Protein AF-A0AAV1LGV1-F1 (afdb_monomer)

Foldseek 3Di:
DLPDDDDDDDDLCCLVVAPVSDDDWDDDPPDIFHDLVRVQVVCVVVVGFPCPPPDPVRVVVLVVLVVLCCLQLVLLCLCQCQVVPQQVVPPNLCVQLVSDDPPVSVVVSVVVSVVSCVVCVVSVNNPDDNVRSLVSLLVSLVVVLVQCPPALDSVNDDHSSLVSLLVRLVCLCPDDGPPCSNNVSSVVSVSSVSSNVVCCVPPPDDD

Sequence (207 aa):
MCNLPFEVEMRWNAEFMSPSGRVPFIKCGAFVVSELEPIVQFAANKGVTLCGRLSTEEKAEMRAYMSLITNVLVNAELYISWVDTDTFNAVTRVRNASVYPWPLGWIQTRSKRNNVIKRLKALHWYDKTLDQVLADVEQCCNSLSQRLGDRDYFFGTPTELDALVFGHVFTIITTRLPCRKLADIVRRHETLVALAKRIDEQYFKRP

Nearest PDB structures (foldseek):
  6wuj-assembly1_C  TM=7.293E-01  e=4.725E-04  Thermothelomyces thermophilus
  7e4i-assembly1_C  TM=6.725E-01  e=4.082E-04  Saccharomyces cerevisiae S288C
  7vku-assembly1_C  TM=6.549E-01  e=5.210E-04  Saccharomyces cerevisiae S288C
  4f0b-assembly1_B  TM=7.053E-01  e=6.271E-03  Phanerodontia chrysosporium
  3w0i-assembly1_A  TM=2.030E-01  e=7.050E+00  Rattus norvegicus

Solvent-accessible surface area (backbone atoms only — not comparable to full-atom values): 11946 Å² total; per-residue (Å²): 132,88,78,70,93,80,84,89,79,90,55,89,58,47,39,79,72,20,91,76,56,39,76,60,59,51,75,60,89,93,45,75,40,39,39,69,67,54,42,51,49,56,38,40,78,72,76,45,66,65,60,76,88,53,54,74,65,54,51,53,52,47,52,52,52,48,48,48,44,57,68,36,52,54,48,42,52,48,39,47,41,64,62,38,65,65,26,18,67,74,44,40,53,51,62,65,18,68,74,42,62,89,68,53,16,61,54,52,43,52,52,51,43,52,53,52,51,53,52,30,50,77,68,64,52,60,83,49,52,71,68,57,46,48,49,51,44,48,53,51,50,50,55,51,40,65,62,30,51,95,48,85,24,71,77,75,50,72,38,72,54,52,54,51,51,28,57,52,53,48,48,46,65,68,55,90,55,78,69,48,67,62,30,54,57,55,61,71,39,54,59,54,48,50,41,28,49,53,50,41,62,74,74,63,58,73,132

Radius of gyration: 17.88 Å; Cα contacts (8 Å, |Δi|>4): 192; chains: 1; bounding box: 44×36×52 Å

pLDDT: mean 93.91, std 5.64, range [42.56, 98.44]

Organism: NCBI:txid213953

InterPro domains:
  IPR019564 Mitochondrial outer membrane transport complex Sam37/metaxin, N-terminal domain [PF10568] (2-113)
  IPR033468 Metaxin, glutathione S-transferase domain [PF17171] (138-199)
  IPR036282 Glutathione S-transferase, C-terminal domain superfamily [SSF47616] (53-199)
  IPR050931 Mitochondrial Protein Transport Metaxin [PTHR12289] (1-205)

Secondary structure (DSSP, 8-state):
-----------TTHHHHSTTS-S-EEEETTEEEESHHHHHHHHHTTT--S-TTS-HHHHHHHHHHHHHHHHHHHHHHHHHHHTSHHHIIIIIHHHHHTTS-TTHHHHHHHHHHHHHHHHHHHTT-TT--HHHHHHHHHHHHHHHHHHHTT-SSTTSS--HHHHHHHHHHHHHHHS--S--HHHHHHHH-HHHHHHHHHHHHHHT---

Mean predicted aligned error: 3.69 Å

Structure (mmCIF, N/CA/C/O backbone):
data_AF-A0AAV1LGV1-F1
#
_entry.id   AF-A0AAV1LGV1-F1
#
loop_
_atom_site.group_PDB
_atom_site.id
_atom_site.type_symbol
_atom_site.label_atom_id
_atom_site.label_alt_id
_atom_site.label_comp_id
_atom_site.label_asym_id
_atom_site.label_entity_id
_atom_site.label_seq_id
_atom_site.pdbx_PDB_ins_code
_atom_site.Cartn_x
_atom_site.Cartn_y
_atom_site.Cartn_z
_atom_site.occupancy
_atom_site.B_iso_or_equiv
_atom_site.auth_seq_id
_atom_site.auth_comp_id
_atom_site.auth_asym_id
_atom_site.auth_atom_id
_atom_site.pdbx_PDB_model_num
ATOM 1 N N . MET A 1 1 ? -14.735 -1.550 5.672 1.00 89.31 1 MET A N 1
ATOM 2 C CA . MET A 1 1 ? -14.753 -1.640 7.151 1.00 89.31 1 MET A CA 1
ATOM 3 C C . MET A 1 1 ? -15.792 -0.722 7.792 1.00 89.31 1 MET A C 1
ATOM 5 O O . MET A 1 1 ? -16.658 -1.250 8.466 1.00 89.31 1 MET A O 1
ATOM 9 N N . CYS A 1 2 ? -15.812 0.594 7.537 1.00 89.00 2 CYS A N 1
ATOM 10 C CA . CYS A 1 2 ? -16.838 1.507 8.095 1.00 89.00 2 CYS A CA 1
ATOM 11 C C . CYS A 1 2 ? -18.256 1.380 7.493 1.00 89.00 2 CYS A C 1
ATOM 13 O O . CYS A 1 2 ? -19.111 2.202 7.797 1.00 89.00 2 CYS A O 1
ATOM 15 N N . ASN A 1 3 ? -18.482 0.425 6.583 1.00 88.25 3 ASN A N 1
ATOM 16 C CA . ASN A 1 3 ? -19.722 0.261 5.811 1.00 88.25 3 ASN A CA 1
ATOM 17 C C . ASN A 1 3 ? -20.255 1.555 5.154 1.00 88.25 3 ASN A C 1
ATOM 19 O O . ASN A 1 3 ? -21.460 1.778 5.065 1.00 88.25 3 ASN A O 1
ATOM 23 N N . LEU A 1 4 ? -19.346 2.434 4.721 1.00 90.38 4 LEU A N 1
ATOM 24 C CA . LEU A 1 4 ? -19.717 3.634 3.977 1.00 90.38 4 LEU A CA 1
ATOM 25 C C . LEU A 1 4 ? -20.192 3.246 2.571 1.00 90.38 4 LEU A C 1
ATOM 27 O O . LEU A 1 4 ? -19.596 2.346 1.979 1.00 90.38 4 LEU A O 1
ATOM 31 N N . PRO A 1 5 ? -21.200 3.927 2.003 1.00 90.50 5 PRO A N 1
ATOM 32 C CA . PRO A 1 5 ? -21.541 3.757 0.599 1.00 90.50 5 PRO A CA 1
ATOM 33 C C . PRO A 1 5 ? -20.430 4.360 -0.268 1.00 90.50 5 PRO A C 1
ATOM 35 O O . PRO A 1 5 ? -20.061 5.525 -0.104 1.00 90.50 5 PRO A O 1
ATOM 38 N N . PHE A 1 6 ? -19.887 3.569 -1.189 1.00 91.69 6 PHE A N 1
ATOM 39 C CA . PHE A 1 6 ? -18.896 4.025 -2.160 1.00 91.69 6 PHE A CA 1
ATOM 40 C C . PHE A 1 6 ? -19.066 3.297 -3.490 1.00 91.69 6 PHE A C 1
ATOM 42 O O . PHE A 1 6 ? -19.612 2.197 -3.552 1.00 91.69 6 PHE A O 1
ATOM 49 N N . GLU A 1 7 ? -18.543 3.913 -4.543 1.00 93.38 7 GLU A N 1
ATOM 50 C CA . GLU A 1 7 ? -18.406 3.316 -5.864 1.00 93.38 7 GLU A CA 1
ATOM 51 C C . GLU A 1 7 ? -16.923 3.284 -6.240 1.00 93.38 7 GLU A C 1
ATOM 53 O O . GLU A 1 7 ? -16.169 4.208 -5.920 1.00 93.38 7 GLU A O 1
ATOM 58 N N . VAL A 1 8 ? -16.492 2.201 -6.891 1.00 91.94 8 VAL A N 1
ATOM 59 C CA . VAL A 1 8 ? -15.114 2.051 -7.370 1.00 91.94 8 VAL A CA 1
ATOM 60 C C . VAL A 1 8 ? -15.093 2.243 -8.874 1.00 91.94 8 VAL A C 1
ATOM 62 O O . VAL A 1 8 ? -15.506 1.364 -9.626 1.00 91.94 8 VAL A O 1
ATOM 65 N N . GLU A 1 9 ? -14.545 3.371 -9.311 1.00 91.75 9 GLU A N 1
ATOM 66 C CA . GLU A 1 9 ? -14.286 3.627 -10.722 1.00 91.75 9 GLU A CA 1
ATOM 67 C C . GLU A 1 9 ? -12.811 3.395 -11.056 1.00 91.75 9 GLU A C 1
ATOM 69 O O . GLU A 1 9 ? -11.923 4.115 -10.594 1.00 91.75 9 GLU A O 1
ATOM 74 N N . MET A 1 10 ? -12.541 2.420 -11.923 1.00 90.19 10 MET A N 1
ATOM 75 C CA . MET A 1 10 ? -11.195 2.196 -12.445 1.00 90.19 10 MET A CA 1
ATOM 76 C C . MET A 1 10 ? -10.911 3.176 -13.588 1.00 90.19 10 MET A C 1
ATOM 78 O O . MET A 1 10 ? -11.599 3.176 -14.609 1.00 90.19 10 MET A O 1
ATOM 82 N N . ARG A 1 11 ? -9.876 4.008 -13.435 1.00 89.88 11 ARG A N 1
ATOM 83 C CA . ARG A 1 11 ? -9.452 4.996 -14.440 1.00 89.88 11 ARG A CA 1
ATOM 84 C C . ARG A 1 11 ? -7.975 4.811 -14.769 1.00 89.88 11 ARG A C 1
ATOM 86 O O . ARG A 1 11 ? -7.135 4.778 -13.875 1.00 89.88 11 ARG A O 1
ATOM 93 N N . TRP A 1 12 ? -7.642 4.736 -16.057 1.00 85.88 12 TRP A N 1
ATOM 94 C CA . TRP A 1 12 ? -6.255 4.571 -16.513 1.00 85.88 12 TRP A CA 1
ATOM 95 C C . TRP A 1 12 ? -5.359 5.767 -16.147 1.00 85.88 12 TRP A C 1
ATOM 97 O O . TRP A 1 12 ? -4.161 5.602 -15.943 1.00 85.88 12 TRP A O 1
ATOM 107 N N . ASN A 1 13 ? -5.942 6.962 -16.016 1.00 88.25 13 ASN A N 1
ATOM 108 C CA . ASN A 1 13 ? -5.272 8.200 -15.619 1.00 88.25 13 ASN A CA 1
ATOM 109 C C . ASN A 1 13 ? -5.463 8.549 -14.131 1.00 88.25 13 ASN A C 1
ATOM 111 O O . ASN A 1 13 ? -5.255 9.703 -13.762 1.00 88.25 13 ASN A O 1
ATOM 115 N N . ALA A 1 14 ? -5.847 7.591 -13.276 1.00 90.44 14 ALA A N 1
ATOM 116 C CA . ALA A 1 14 ? -6.137 7.836 -11.859 1.00 90.44 14 ALA A CA 1
ATOM 117 C C . ALA A 1 14 ? -5.001 8.570 -11.120 1.00 90.44 14 ALA A C 1
ATOM 119 O O . ALA A 1 14 ? -5.262 9.463 -10.318 1.00 90.44 14 ALA A O 1
ATOM 120 N N . GLU A 1 15 ? -3.739 8.261 -11.428 1.00 88.62 15 GLU A N 1
ATOM 121 C CA . GLU A 1 15 ? -2.590 8.956 -10.830 1.00 88.62 15 GLU A CA 1
ATOM 122 C C . GLU A 1 15 ? -2.571 10.455 -11.167 1.00 88.62 15 GLU A C 1
ATOM 124 O O . GLU A 1 15 ? -2.260 11.256 -10.296 1.00 88.62 15 GLU A O 1
ATOM 129 N N . PHE A 1 16 ? -2.982 10.856 -12.376 1.00 89.81 16 PHE A N 1
ATOM 130 C CA . PHE A 1 16 ? -3.065 12.269 -12.782 1.00 89.81 16 PHE A CA 1
ATOM 131 C C . PHE A 1 16 ? -4.299 12.990 -12.238 1.00 89.81 16 PHE A C 1
ATOM 133 O O . PHE A 1 16 ? -4.320 14.216 -12.190 1.00 89.81 16 PHE A O 1
ATOM 140 N N . MET A 1 17 ? -5.335 12.243 -11.851 1.00 91.81 17 MET A N 1
ATOM 141 C CA . MET A 1 17 ? -6.520 12.799 -11.192 1.00 91.81 17 MET A CA 1
ATOM 142 C C . MET A 1 17 ? -6.270 13.078 -9.705 1.00 91.81 17 MET A C 1
ATOM 144 O O . MET A 1 17 ? -6.953 13.912 -9.113 1.00 91.81 17 MET A O 1
ATOM 148 N N . SER A 1 18 ? -5.314 12.371 -9.098 1.00 93.12 18 SER A N 1
ATOM 149 C CA . SER A 1 18 ? -4.969 12.539 -7.692 1.00 93.12 18 SER A CA 1
ATOM 150 C C . SER A 1 18 ? -4.220 13.857 -7.456 1.00 93.12 18 SER A C 1
ATOM 152 O O . SER A 1 18 ? -3.197 14.087 -8.106 1.00 93.12 18 SER A O 1
ATOM 154 N N . PRO A 1 19 ? -4.636 14.689 -6.480 1.00 90.38 19 PRO A N 1
ATOM 155 C CA . PRO A 1 19 ? -3.919 15.911 -6.114 1.00 90.38 19 PRO A CA 1
ATOM 156 C C . PRO A 1 19 ? -2.450 15.676 -5.742 1.00 90.38 19 PRO A C 1
ATOM 158 O O . PRO A 1 19 ? -1.607 16.534 -5.990 1.00 90.38 19 PRO A O 1
ATOM 161 N N . SER A 1 20 ? -2.128 14.512 -5.167 1.00 88.88 20 SER A N 1
ATOM 162 C CA . SER A 1 20 ? -0.758 14.148 -4.789 1.00 88.88 20 SER A CA 1
ATOM 163 C C . SER A 1 20 ? -0.005 13.350 -5.856 1.00 88.88 20 SER A C 1
ATOM 165 O O . SER A 1 20 ? 1.133 12.937 -5.626 1.00 88.88 20 SER A O 1
ATOM 167 N N . GLY A 1 21 ? -0.630 13.070 -7.003 1.00 87.81 21 GLY A N 1
ATOM 168 C CA . GLY A 1 21 ? -0.073 12.173 -8.016 1.00 87.81 21 GLY A CA 1
ATOM 169 C C . GLY A 1 21 ? -0.042 10.698 -7.591 1.00 87.81 21 GLY A C 1
ATOM 170 O O . GLY A 1 21 ? 0.575 9.876 -8.268 1.00 87.81 21 GLY A O 1
ATOM 171 N N . ARG A 1 22 ? -0.654 10.350 -6.448 1.00 86.62 22 ARG A N 1
ATOM 172 C CA . ARG A 1 22 ? -0.632 9.003 -5.859 1.00 86.62 22 ARG A CA 1
ATOM 173 C C . ARG A 1 22 ? -2.038 8.470 -5.627 1.00 86.62 22 ARG A C 1
ATOM 175 O O . ARG A 1 22 ? -2.929 9.196 -5.196 1.00 86.62 22 ARG A O 1
ATOM 182 N N . VAL A 1 23 ? -2.218 7.182 -5.883 1.00 89.38 23 VAL A N 1
ATOM 183 C CA . VAL A 1 23 ? -3.419 6.430 -5.501 1.00 89.38 23 VAL A CA 1
ATOM 184 C C . VAL A 1 23 ? -3.203 5.765 -4.130 1.00 89.38 23 VAL A C 1
ATOM 186 O O . VAL A 1 23 ? -2.055 5.476 -3.786 1.00 89.38 23 VAL A O 1
ATOM 189 N N . PRO A 1 24 ? -4.266 5.512 -3.343 1.00 90.69 24 PRO A N 1
ATOM 190 C CA . PRO A 1 24 ? -5.676 5.800 -3.623 1.00 90.69 24 PRO A CA 1
ATOM 191 C C . PRO A 1 24 ? -6.052 7.275 -3.405 1.00 90.69 24 PRO A C 1
ATOM 193 O O . PRO A 1 24 ? -5.421 7.988 -2.626 1.00 90.69 24 PRO A O 1
ATOM 196 N N . PHE A 1 25 ? -7.119 7.717 -4.070 1.00 94.19 25 PHE A N 1
ATOM 197 C CA . PHE A 1 25 ? -7.819 8.965 -3.768 1.00 94.19 25 PHE A CA 1
ATOM 198 C C . PHE A 1 25 ? -9.331 8.737 -3.831 1.00 94.19 25 PHE A C 1
ATOM 200 O O . PHE A 1 25 ? -9.794 7.808 -4.494 1.00 94.19 25 PHE A O 1
ATOM 207 N N . ILE A 1 26 ? -10.095 9.584 -3.149 1.00 94.94 26 ILE A N 1
ATOM 208 C CA . ILE A 1 26 ? -11.557 9.602 -3.201 1.00 94.94 26 ILE A CA 1
ATOM 209 C C . ILE A 1 26 ? -12.052 10.937 -3.743 1.00 94.94 26 ILE A C 1
ATOM 211 O O . ILE A 1 26 ? -11.417 11.979 -3.558 1.00 94.94 26 ILE A O 1
ATOM 215 N N . LYS A 1 27 ? -13.234 10.907 -4.354 1.00 94.31 27 LYS A N 1
ATOM 216 C CA . LYS A 1 27 ? -14.020 12.093 -4.683 1.00 94.31 27 LYS A CA 1
ATOM 217 C C . LYS A 1 27 ? -15.323 12.045 -3.892 1.00 94.31 27 LYS A C 1
ATOM 219 O O . LYS A 1 27 ? -16.083 11.092 -4.012 1.00 94.31 27 LYS A O 1
ATOM 224 N N . CYS A 1 28 ? -15.590 13.070 -3.092 1.00 92.62 28 CYS A N 1
ATOM 225 C CA . CYS A 1 28 ? -16.816 13.196 -2.308 1.00 92.62 28 CYS A CA 1
ATOM 226 C C . CYS A 1 28 ? -17.424 14.582 -2.547 1.00 92.62 28 CYS A C 1
ATOM 228 O O . CYS A 1 28 ? -16.994 15.575 -1.957 1.00 92.62 28 CYS A O 1
ATOM 230 N N . GLY A 1 29 ? -18.410 14.662 -3.446 1.00 90.31 29 GLY A N 1
ATOM 231 C CA . GLY A 1 29 ? -18.963 15.938 -3.904 1.00 90.31 29 GLY A CA 1
ATOM 232 C C . GLY A 1 29 ? -17.891 16.797 -4.581 1.00 90.31 29 GLY A C 1
ATOM 233 O O . GLY A 1 29 ? -17.280 16.370 -5.561 1.00 90.31 29 GLY A O 1
ATOM 234 N N . ALA A 1 30 ? -17.656 17.994 -4.037 1.00 91.44 30 ALA A N 1
ATOM 235 C CA . ALA A 1 30 ? -16.629 18.926 -4.509 1.00 91.44 30 ALA A CA 1
ATOM 236 C C . ALA A 1 30 ? -15.210 18.609 -3.996 1.00 91.44 30 ALA A C 1
ATOM 238 O O . ALA A 1 30 ? -14.246 19.214 -4.457 1.00 91.44 30 ALA A O 1
ATOM 239 N N . PHE A 1 31 ? -15.062 17.680 -3.047 1.00 93.38 31 PHE A N 1
ATOM 240 C CA . PHE A 1 31 ? -13.774 17.375 -2.427 1.00 93.38 31 PHE A CA 1
ATOM 241 C C . PHE A 1 31 ? -13.073 16.218 -3.136 1.00 93.38 31 PHE A C 1
ATOM 243 O O . PHE A 1 31 ? -13.684 15.177 -3.384 1.00 93.38 31 PHE A O 1
ATOM 250 N N . VAL A 1 32 ? -11.775 16.383 -3.394 1.00 94.50 32 VAL A N 1
ATOM 251 C CA . VAL A 1 32 ? -10.876 15.317 -3.851 1.00 94.50 32 VAL A CA 1
ATOM 252 C C . VAL A 1 32 ? -9.771 15.165 -2.814 1.00 94.50 32 VAL A C 1
ATOM 254 O O . VAL A 1 32 ? -9.040 16.117 -2.548 1.00 94.50 32 VAL A O 1
ATOM 257 N N . VAL A 1 33 ? -9.677 13.986 -2.202 1.00 94.75 33 VAL A N 1
ATOM 258 C CA . VAL A 1 33 ? -8.753 13.708 -1.092 1.00 94.75 33 VAL A CA 1
ATOM 259 C C . VAL A 1 33 ? -7.936 12.471 -1.432 1.00 94.75 33 VAL A C 1
ATOM 261 O O . VAL A 1 33 ? -8.499 11.422 -1.736 1.00 94.75 33 VAL A O 1
ATOM 264 N N . SER A 1 34 ? -6.614 12.592 -1.400 1.00 94.38 34 SER A N 1
ATOM 265 C CA . SER A 1 34 ? -5.670 11.523 -1.737 1.00 94.38 34 SER A CA 1
ATOM 266 C C . SER A 1 34 ? -4.912 11.027 -0.517 1.00 94.38 34 SER A C 1
ATOM 268 O O . SER A 1 34 ? -4.673 11.801 0.403 1.00 94.38 34 SER A O 1
ATOM 270 N N . GLU A 1 35 ? -4.434 9.783 -0.593 1.00 91.00 35 GLU A N 1
ATOM 271 C CA . GLU A 1 35 ? -3.656 9.085 0.439 1.00 91.00 35 GLU A CA 1
ATOM 272 C C . GLU A 1 35 ? -4.479 8.639 1.649 1.00 91.00 35 GLU A C 1
ATOM 274 O O . GLU A 1 35 ? -5.510 9.216 1.987 1.00 91.00 35 GLU A O 1
ATOM 279 N N . LEU A 1 36 ? -4.018 7.573 2.307 1.00 91.00 36 LEU A N 1
ATOM 280 C CA . LEU A 1 36 ? -4.778 6.911 3.364 1.00 91.00 36 LEU A CA 1
ATOM 281 C C . LEU A 1 36 ? -5.082 7.844 4.543 1.00 91.00 36 LEU A C 1
ATOM 283 O O . LEU A 1 36 ? -6.239 7.973 4.926 1.00 91.00 36 LEU A O 1
ATOM 287 N N . GLU A 1 37 ? -4.070 8.512 5.100 1.00 90.56 37 GLU A N 1
ATOM 288 C CA . GLU A 1 37 ? -4.244 9.378 6.275 1.00 90.56 37 GLU A CA 1
ATOM 289 C C . GLU A 1 37 ? -5.224 10.540 6.022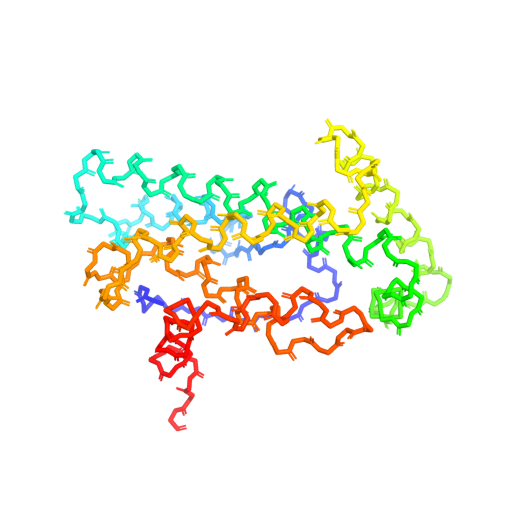 1.00 90.56 37 GLU A C 1
ATOM 291 O O . GLU A 1 37 ? -6.173 10.682 6.799 1.00 90.56 37 GLU A O 1
ATOM 296 N N . PRO A 1 38 ? -5.099 11.331 4.934 1.00 93.69 38 PRO A N 1
ATOM 297 C CA . PRO A 1 38 ? -6.089 12.357 4.618 1.00 93.69 38 PRO A CA 1
ATOM 298 C C . PRO A 1 38 ? -7.496 11.801 4.383 1.00 93.69 38 PRO A C 1
ATOM 300 O O . PRO A 1 38 ? -8.468 12.421 4.813 1.00 93.69 38 PRO A O 1
ATOM 303 N N . ILE A 1 39 ? -7.631 10.634 3.738 1.00 94.31 39 ILE A N 1
ATOM 304 C CA . ILE A 1 39 ? -8.933 9.978 3.524 1.00 94.31 39 ILE A CA 1
ATOM 305 C C . ILE A 1 39 ? -9.585 9.616 4.865 1.00 94.31 39 ILE A C 1
ATOM 307 O O . ILE A 1 39 ? -10.768 9.893 5.078 1.00 94.31 39 ILE A O 1
ATOM 311 N N . VAL A 1 40 ? -8.813 9.032 5.781 1.00 93.00 40 VAL A N 1
ATOM 312 C CA . VAL A 1 40 ? -9.274 8.663 7.125 1.00 93.00 40 VAL A CA 1
ATOM 313 C C . VAL A 1 40 ? -9.676 9.909 7.911 1.00 93.00 40 VAL A C 1
ATOM 315 O O . VAL A 1 40 ? -10.759 9.941 8.495 1.00 93.00 40 VAL A O 1
ATOM 318 N N . GLN A 1 41 ? -8.866 10.970 7.870 1.00 92.75 41 GLN A N 1
ATOM 319 C CA . GLN A 1 41 ? -9.185 12.227 8.546 1.00 92.75 41 GLN A CA 1
ATOM 320 C C . GLN A 1 41 ? -10.439 12.892 7.962 1.00 92.75 41 GLN A C 1
ATOM 322 O O . GLN A 1 41 ? -11.255 13.439 8.703 1.00 92.75 41 GLN A O 1
ATOM 327 N N . PHE A 1 42 ? -10.631 12.823 6.644 1.00 94.19 42 PHE A N 1
ATOM 328 C CA . PHE A 1 42 ? -11.831 13.335 5.989 1.00 94.19 42 PHE A CA 1
ATOM 329 C C . PHE A 1 42 ? -13.095 12.605 6.462 1.00 94.19 42 PHE A C 1
ATOM 331 O O . PHE A 1 42 ? -14.107 13.253 6.731 1.00 94.19 42 PHE A O 1
ATOM 338 N N . ALA A 1 43 ? -13.039 11.277 6.607 1.00 93.50 43 ALA A N 1
ATOM 339 C CA . ALA A 1 43 ? -14.136 10.499 7.181 1.00 93.50 43 ALA A CA 1
ATOM 340 C C . ALA A 1 43 ? -14.369 10.843 8.664 1.00 93.50 43 ALA A C 1
ATOM 342 O O . ALA A 1 43 ? -15.514 11.056 9.072 1.00 93.50 43 ALA A O 1
ATOM 343 N N . ALA A 1 44 ? -13.294 10.993 9.447 1.00 92.81 44 ALA A N 1
ATOM 344 C CA . ALA A 1 44 ? -13.366 11.350 10.863 1.00 92.81 44 ALA A CA 1
ATOM 345 C C . ALA A 1 44 ? -14.016 12.724 11.084 1.00 92.81 44 ALA A C 1
ATOM 347 O O . ALA A 1 44 ? -14.880 12.863 11.948 1.00 92.81 44 ALA A O 1
ATOM 348 N N . ASN A 1 45 ? -13.693 13.715 10.246 1.00 93.00 45 ASN A N 1
ATOM 349 C CA . ASN A 1 45 ? -14.318 15.044 10.276 1.00 93.00 45 ASN A CA 1
ATOM 350 C C . ASN A 1 45 ? -15.829 15.006 9.973 1.00 93.00 45 ASN A C 1
ATOM 352 O O . ASN A 1 45 ? -16.544 15.952 10.292 1.00 93.00 45 ASN A O 1
ATOM 356 N N . LYS A 1 46 ? -16.324 13.919 9.367 1.00 91.62 46 LYS A N 1
ATOM 357 C CA . LYS A 1 46 ? -17.749 13.657 9.119 1.00 91.62 46 LYS A CA 1
ATOM 358 C C . LYS A 1 46 ? -18.382 12.717 10.155 1.00 91.62 46 LYS A C 1
ATOM 360 O O . LYS A 1 46 ? -19.495 12.247 9.945 1.00 91.62 46 LYS A O 1
ATOM 365 N N . GLY A 1 47 ? -17.685 12.436 11.256 1.00 92.19 47 GLY A N 1
ATOM 366 C CA . GLY A 1 47 ? -18.184 11.619 12.364 1.00 92.19 47 GLY A CA 1
ATOM 367 C C . GLY A 1 47 ? -18.008 10.109 12.188 1.00 92.19 47 GLY A C 1
ATOM 368 O O . GLY A 1 47 ? -18.569 9.348 12.971 1.00 92.19 47 GLY A O 1
ATOM 369 N N . VAL A 1 48 ? -17.237 9.651 11.195 1.00 92.56 48 VAL A N 1
ATOM 370 C CA . VAL A 1 48 ? -17.017 8.219 10.940 1.00 92.56 48 VAL A CA 1
ATOM 371 C C . VAL A 1 48 ? -15.561 7.858 11.202 1.00 92.56 48 VAL A C 1
ATOM 373 O O . VAL A 1 48 ? -14.661 8.331 10.516 1.00 92.56 48 VAL A O 1
ATOM 376 N N . THR A 1 49 ? -15.315 6.991 12.184 1.00 92.94 49 THR A N 1
ATOM 377 C CA . THR A 1 49 ? -13.964 6.559 12.567 1.00 92.94 49 THR A CA 1
ATOM 378 C C . THR A 1 49 ? -13.960 5.106 13.036 1.00 92.94 49 THR A C 1
ATOM 380 O O . THR A 1 49 ? -14.882 4.677 13.728 1.00 92.94 49 THR A O 1
ATOM 383 N N . LEU A 1 50 ? -12.914 4.349 12.689 1.00 90.81 50 LEU A N 1
ATOM 384 C CA . LEU A 1 50 ? -12.667 3.017 13.261 1.00 90.81 50 LEU A CA 1
ATOM 385 C C . LEU A 1 50 ? -11.963 3.109 14.624 1.00 90.81 50 LEU A C 1
ATOM 387 O O . LEU A 1 50 ? -12.071 2.211 15.457 1.00 90.81 50 LEU A O 1
ATOM 391 N N . CYS A 1 51 ? -11.294 4.235 14.877 1.00 89.06 51 CYS A N 1
ATOM 392 C CA . CYS A 1 51 ? -10.475 4.480 16.059 1.00 89.06 51 CYS A CA 1
ATOM 393 C C . CYS A 1 51 ? -11.182 5.200 17.208 1.00 89.06 51 CYS A C 1
ATOM 395 O O . CYS A 1 51 ? -10.521 5.639 18.150 1.00 89.06 51 CYS A O 1
ATOM 397 N N . GLY A 1 52 ? -12.507 5.353 17.163 1.00 87.00 52 GLY A N 1
ATOM 398 C CA . GLY A 1 52 ? -13.245 6.119 18.176 1.00 87.00 52 GLY A CA 1
ATOM 399 C C . GLY A 1 52 ? -13.014 5.622 19.609 1.00 87.00 52 GLY A C 1
ATOM 400 O O . GLY A 1 52 ? -12.859 6.430 20.518 1.00 87.00 52 GLY A O 1
ATOM 401 N N . ARG A 1 53 ? -12.908 4.299 19.782 1.00 89.62 53 ARG A N 1
ATOM 402 C CA . ARG A 1 53 ? -12.755 3.612 21.079 1.00 89.62 53 ARG A CA 1
ATOM 403 C C . ARG A 1 53 ? -11.317 3.496 21.599 1.00 89.62 53 ARG A C 1
ATOM 405 O O . ARG A 1 53 ? -11.132 3.042 22.719 1.00 89.62 53 ARG A O 1
ATOM 412 N N . LEU A 1 54 ? -10.326 3.841 20.778 1.00 93.56 54 LEU A N 1
ATOM 413 C CA . LEU A 1 54 ? -8.908 3.717 21.123 1.00 93.56 54 LEU A CA 1
ATOM 414 C C . LEU A 1 54 ? -8.460 4.869 22.025 1.00 93.56 54 LEU A C 1
ATOM 416 O O . LEU A 1 54 ? -8.831 6.030 21.783 1.00 93.56 54 LEU A O 1
ATOM 420 N N . SER A 1 55 ? -7.612 4.555 23.005 1.00 94.88 55 SER A N 1
ATOM 421 C CA . SER A 1 55 ? -6.948 5.557 23.840 1.00 94.88 55 SER A CA 1
ATOM 422 C C . SER A 1 55 ? -5.997 6.435 23.013 1.00 94.88 55 SER A C 1
ATOM 424 O O . SER A 1 55 ? -5.678 6.146 21.854 1.00 94.88 55 SER A O 1
ATOM 426 N N . THR A 1 56 ? -5.542 7.547 23.589 1.00 94.50 56 THR A N 1
ATOM 427 C CA . THR A 1 56 ? -4.559 8.421 22.932 1.00 94.50 56 THR A CA 1
ATOM 428 C C . THR A 1 56 ? -3.241 7.683 22.689 1.00 94.50 56 THR A C 1
ATOM 430 O O . THR A 1 56 ? -2.642 7.825 21.622 1.00 94.50 56 THR A O 1
ATOM 433 N N . GLU A 1 57 ? -2.830 6.853 23.644 1.00 95.75 57 GLU A N 1
ATOM 434 C CA . GLU A 1 57 ? -1.636 6.012 23.581 1.00 95.75 57 GLU A CA 1
ATOM 435 C C . GLU A 1 57 ? -1.778 4.950 22.488 1.00 95.75 57 GLU A C 1
ATOM 437 O O . GLU A 1 57 ? -0.894 4.823 21.644 1.00 95.75 57 GLU A O 1
ATOM 442 N N . GLU A 1 58 ? -2.916 4.252 22.427 1.00 95.62 58 GLU A N 1
ATOM 443 C CA . GLU A 1 58 ? -3.164 3.243 21.391 1.00 95.62 58 GLU A CA 1
ATOM 444 C C . GLU A 1 58 ? -3.225 3.866 19.987 1.00 95.62 58 GLU A C 1
ATOM 446 O O . GLU A 1 58 ? -2.714 3.297 19.023 1.00 95.62 58 GLU A O 1
ATOM 451 N N . LYS A 1 59 ? -3.783 5.076 19.850 1.00 94.50 59 LYS A N 1
ATOM 452 C CA . LYS A 1 59 ? -3.759 5.830 18.583 1.00 94.50 59 LYS A CA 1
ATOM 453 C C . LYS A 1 59 ? -2.339 6.217 18.172 1.00 94.50 59 LYS A C 1
ATOM 455 O O . LYS A 1 59 ? -2.026 6.199 16.982 1.00 94.50 59 LYS A O 1
ATOM 460 N N . ALA A 1 60 ? -1.491 6.607 19.123 1.00 95.50 60 ALA A N 1
ATOM 461 C CA . ALA A 1 60 ? -0.089 6.911 18.850 1.00 95.50 60 ALA A CA 1
ATOM 462 C C . ALA A 1 60 ? 0.674 5.647 18.428 1.00 95.50 60 ALA A C 1
ATOM 464 O O . ALA A 1 60 ? 1.390 5.668 17.427 1.00 95.50 60 ALA A O 1
ATOM 465 N N . GLU A 1 61 ? 0.444 4.537 19.129 1.00 96.12 61 GLU A N 1
ATOM 466 C CA . GLU A 1 61 ? 1.000 3.229 18.792 1.00 96.12 61 GLU A CA 1
ATOM 467 C C . GLU A 1 61 ? 0.575 2.787 17.382 1.00 96.12 61 GLU A C 1
ATOM 469 O O . GLU A 1 61 ? 1.416 2.411 16.566 1.00 96.12 61 GLU A O 1
ATOM 474 N N . MET A 1 62 ? -0.712 2.904 17.044 1.00 96.19 62 MET A N 1
ATOM 475 C CA . MET A 1 62 ? -1.227 2.568 15.715 1.00 96.19 62 MET A CA 1
ATOM 476 C C . MET A 1 62 ? -0.507 3.356 14.614 1.00 96.19 62 MET A C 1
ATOM 478 O O . MET A 1 62 ? -0.067 2.774 13.620 1.00 96.19 62 MET A O 1
ATOM 482 N N . ARG A 1 63 ? -0.336 4.672 14.798 1.00 95.12 63 ARG A N 1
ATOM 483 C CA . ARG A 1 63 ? 0.389 5.523 13.840 1.00 95.12 63 ARG A CA 1
ATOM 484 C C . ARG A 1 63 ? 1.850 5.106 13.687 1.00 95.12 63 ARG A C 1
ATOM 486 O O . ARG A 1 63 ? 2.370 5.151 12.573 1.00 95.12 63 ARG A O 1
ATOM 493 N N . ALA A 1 64 ? 2.504 4.662 14.761 1.00 97.06 64 ALA A N 1
ATOM 494 C CA . ALA A 1 64 ? 3.871 4.153 14.689 1.00 97.06 64 ALA A CA 1
ATOM 495 C C . ALA A 1 64 ? 3.963 2.906 13.789 1.00 97.06 64 ALA A C 1
ATOM 497 O O . ALA A 1 64 ? 4.827 2.852 12.912 1.00 97.06 64 ALA A O 1
ATOM 498 N N . TYR A 1 65 ? 3.031 1.954 13.916 1.00 97.81 65 TYR A N 1
ATOM 499 C CA . TYR A 1 65 ? 2.987 0.778 13.035 1.00 97.81 65 TYR A CA 1
ATOM 500 C C . TYR A 1 65 ? 2.622 1.122 11.584 1.00 97.81 65 TYR A C 1
ATOM 502 O O . TYR A 1 65 ? 3.225 0.579 10.659 1.00 97.81 65 TYR A O 1
ATOM 510 N N . MET A 1 66 ? 1.696 2.057 11.353 1.00 96.38 66 MET A N 1
ATOM 511 C CA . MET A 1 66 ? 1.385 2.528 9.993 1.00 96.38 66 MET A CA 1
ATOM 512 C C . MET A 1 66 ? 2.600 3.198 9.330 1.00 96.38 66 MET A C 1
ATOM 514 O O . MET A 1 66 ? 2.871 2.982 8.144 1.00 96.38 66 MET A O 1
ATOM 518 N N . SER A 1 67 ? 3.372 3.963 10.105 1.00 96.50 67 SER A N 1
ATOM 519 C CA . SER A 1 67 ? 4.638 4.550 9.661 1.00 96.50 67 SER A CA 1
ATOM 520 C C . SER A 1 67 ? 5.685 3.476 9.357 1.00 96.50 67 SER A C 1
ATOM 522 O O . SER A 1 67 ? 6.337 3.544 8.316 1.00 96.50 67 SER A O 1
ATOM 524 N N . LEU A 1 68 ? 5.813 2.441 10.198 1.00 97.56 68 LEU A N 1
ATOM 525 C CA . LEU A 1 68 ? 6.699 1.300 9.941 1.00 97.56 68 LEU A CA 1
ATOM 526 C C . LEU A 1 68 ? 6.365 0.623 8.603 1.00 97.56 68 LEU A C 1
ATOM 528 O O . LEU A 1 68 ? 7.251 0.433 7.774 1.00 97.56 68 LEU A O 1
ATOM 532 N N . ILE A 1 69 ? 5.085 0.333 8.353 1.00 96.88 69 ILE A N 1
ATOM 533 C CA . ILE A 1 69 ? 4.617 -0.256 7.089 1.00 96.88 69 ILE A CA 1
ATOM 534 C C . ILE A 1 69 ? 4.968 0.643 5.899 1.00 96.88 69 ILE A C 1
ATOM 536 O O . ILE A 1 69 ? 5.504 0.175 4.894 1.00 96.88 69 ILE A O 1
ATOM 540 N N . THR A 1 70 ? 4.724 1.947 6.025 1.00 93.12 70 THR A N 1
ATOM 541 C CA . THR A 1 70 ? 5.018 2.920 4.964 1.00 93.12 70 THR A CA 1
ATOM 542 C C . THR A 1 70 ? 6.519 3.043 4.692 1.00 93.12 70 THR A C 1
ATOM 544 O O . THR A 1 70 ? 6.936 3.232 3.550 1.00 93.12 70 THR A O 1
ATOM 547 N N . ASN A 1 71 ? 7.353 2.927 5.723 1.00 96.00 71 ASN A N 1
ATOM 548 C CA . ASN A 1 71 ? 8.802 3.045 5.590 1.00 96.00 71 ASN A CA 1
ATOM 549 C C . ASN A 1 71 ? 9.479 1.746 5.149 1.00 96.00 71 ASN A C 1
ATOM 551 O O . ASN A 1 71 ? 10.570 1.816 4.582 1.00 96.00 71 ASN A O 1
ATOM 555 N N . VAL A 1 72 ? 8.844 0.591 5.362 1.00 97.94 72 VAL A 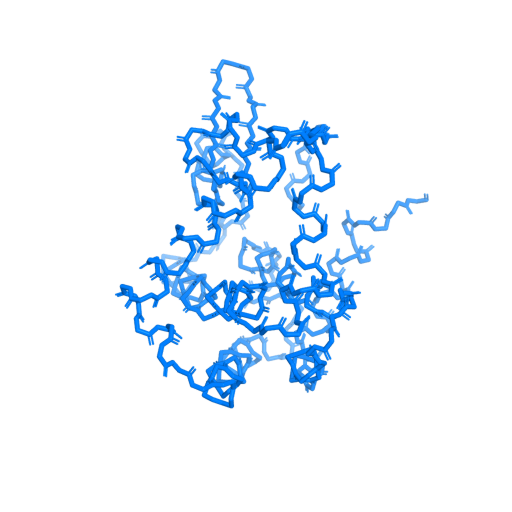N 1
ATOM 556 C CA . VAL A 1 72 ? 9.401 -0.717 5.003 1.00 97.94 72 VAL A CA 1
ATOM 557 C C . VAL A 1 72 ? 8.674 -1.334 3.814 1.00 97.94 72 VAL A C 1
ATOM 559 O O . VAL A 1 72 ? 9.254 -1.406 2.733 1.00 97.94 72 VAL A O 1
ATOM 562 N N . LEU A 1 73 ? 7.413 -1.745 3.969 1.00 96.94 73 LEU A N 1
ATOM 563 C CA . LEU A 1 73 ? 6.700 -2.523 2.948 1.00 96.94 73 LEU A CA 1
ATOM 564 C C . LEU A 1 73 ? 6.515 -1.735 1.648 1.00 96.94 73 LEU A C 1
ATOM 566 O O . LEU A 1 73 ? 6.854 -2.237 0.580 1.00 96.94 73 LEU A O 1
ATOM 570 N N . VAL A 1 74 ? 6.094 -0.467 1.729 1.00 95.69 74 VAL A N 1
ATOM 571 C CA . VAL A 1 74 ? 5.931 0.377 0.528 1.00 95.69 74 VAL A CA 1
ATOM 572 C C . VAL A 1 74 ? 7.257 0.534 -0.219 1.00 95.69 74 VAL A C 1
ATOM 574 O O . VAL A 1 74 ? 7.299 0.434 -1.446 1.00 95.69 74 VAL A O 1
ATOM 577 N N . ASN A 1 75 ? 8.359 0.782 0.494 1.00 97.50 75 ASN A N 1
ATOM 578 C CA . ASN A 1 75 ? 9.660 0.969 -0.146 1.00 97.50 75 ASN A CA 1
ATOM 579 C C . ASN A 1 75 ? 10.217 -0.352 -0.702 1.00 97.50 75 ASN A C 1
ATOM 581 O O . ASN A 1 75 ? 10.793 -0.342 -1.791 1.00 97.50 75 ASN A O 1
ATOM 585 N N . ALA A 1 76 ? 9.983 -1.481 -0.028 1.00 97.62 76 ALA A N 1
ATOM 586 C CA . ALA A 1 76 ? 10.341 -2.811 -0.513 1.00 97.62 76 ALA A CA 1
ATOM 587 C C . ALA A 1 76 ? 9.568 -3.189 -1.787 1.00 97.62 76 ALA A C 1
ATOM 589 O O . ALA A 1 76 ? 10.164 -3.644 -2.764 1.00 97.62 76 ALA A O 1
ATOM 590 N N . GLU A 1 77 ? 8.258 -2.937 -1.831 1.00 96.81 77 GLU A N 1
ATOM 591 C CA . GLU A 1 77 ? 7.432 -3.170 -3.021 1.00 96.81 77 GLU A CA 1
ATOM 592 C C . GLU A 1 77 ? 7.846 -2.276 -4.192 1.00 96.81 77 GLU A C 1
ATOM 594 O O . GLU A 1 77 ? 7.905 -2.738 -5.334 1.00 96.81 77 GLU A O 1
ATOM 599 N N . LEU A 1 78 ? 8.185 -1.009 -3.928 1.00 96.62 78 LEU A N 1
ATOM 600 C CA . LEU A 1 78 ? 8.727 -0.109 -4.946 1.00 96.62 78 LEU A CA 1
ATOM 601 C C . LEU A 1 78 ? 10.086 -0.587 -5.462 1.00 96.62 78 LEU A C 1
ATOM 603 O O . LEU A 1 78 ? 10.307 -0.563 -6.674 1.00 96.62 78 LEU A O 1
ATOM 607 N N . TYR A 1 79 ? 10.975 -1.036 -4.573 1.00 97.94 79 TYR A N 1
ATOM 608 C CA . TYR A 1 79 ? 12.271 -1.599 -4.945 1.00 97.94 79 TYR A CA 1
ATOM 609 C C . TYR A 1 79 ? 12.085 -2.820 -5.852 1.00 97.94 79 TYR A C 1
ATOM 611 O O . TYR A 1 79 ? 12.592 -2.845 -6.973 1.00 97.94 79 TYR A O 1
ATOM 619 N N . ILE A 1 80 ? 11.280 -3.794 -5.429 1.00 96.94 80 ILE A N 1
ATOM 620 C CA . ILE A 1 80 ? 11.031 -5.016 -6.205 1.00 96.94 80 ILE A CA 1
ATOM 621 C C . ILE A 1 80 ? 10.302 -4.703 -7.516 1.00 96.94 80 ILE A C 1
ATOM 623 O O . ILE A 1 80 ? 10.571 -5.317 -8.538 1.00 96.94 80 ILE A O 1
ATOM 627 N N . SER A 1 81 ? 9.411 -3.716 -7.547 1.00 96.50 81 SER A N 1
ATOM 628 C CA . SER A 1 81 ? 8.690 -3.394 -8.781 1.00 96.50 81 SER A CA 1
ATOM 629 C C . SER A 1 81 ? 9.552 -2.631 -9.795 1.00 96.50 81 SER A C 1
ATOM 631 O O . SER A 1 81 ? 9.420 -2.856 -10.999 1.00 96.50 81 SER A O 1
ATOM 633 N N . TRP A 1 82 ? 10.408 -1.704 -9.353 1.00 97.19 82 TRP A N 1
ATOM 634 C CA . TRP A 1 82 ? 11.046 -0.714 -10.238 1.00 97.19 82 TRP A CA 1
ATOM 635 C C . TRP A 1 82 ? 12.574 -0.801 -10.324 1.00 97.19 82 TRP A C 1
ATOM 637 O O . TRP A 1 82 ? 13.156 -0.281 -11.290 1.00 97.19 82 TRP A O 1
ATOM 647 N N . VAL A 1 83 ? 13.218 -1.428 -9.338 1.00 97.00 83 VAL A N 1
ATOM 648 C CA . VAL A 1 83 ? 14.677 -1.593 -9.257 1.00 97.00 83 VAL A CA 1
ATOM 649 C C . VAL A 1 83 ? 15.081 -3.006 -9.667 1.00 97.00 83 VAL A C 1
ATOM 651 O O . VAL A 1 83 ? 15.938 -3.126 -10.542 1.00 97.00 83 VAL A O 1
ATOM 654 N N . ASP A 1 84 ? 14.428 -4.043 -9.129 1.00 96.19 84 ASP A N 1
ATOM 655 C CA . ASP A 1 84 ? 14.678 -5.438 -9.523 1.00 96.19 84 ASP A CA 1
ATOM 656 C C . ASP A 1 84 ? 14.463 -5.625 -11.032 1.00 96.19 84 ASP A C 1
ATOM 658 O O . ASP A 1 84 ? 13.384 -5.362 -11.575 1.00 96.19 84 ASP A O 1
ATOM 662 N N . THR A 1 85 ? 15.518 -6.028 -11.742 1.00 94.94 85 THR A N 1
ATOM 663 C CA . THR A 1 85 ? 15.527 -6.001 -13.209 1.00 94.94 85 THR A CA 1
ATOM 664 C C . THR A 1 85 ? 14.580 -7.026 -13.808 1.00 94.94 85 THR A C 1
ATOM 666 O O . THR A 1 85 ? 13.926 -6.734 -14.814 1.00 94.94 85 THR A O 1
ATOM 669 N N . ASP A 1 86 ? 14.465 -8.190 -13.179 1.00 95.50 86 ASP A N 1
ATOM 670 C CA . ASP A 1 86 ? 13.644 -9.292 -13.665 1.00 95.50 86 ASP A CA 1
ATOM 671 C C . ASP A 1 86 ? 12.164 -8.939 -13.531 1.00 95.50 86 ASP A C 1
ATOM 673 O O . ASP A 1 86 ? 11.410 -8.994 -14.507 1.00 95.50 86 ASP A O 1
ATOM 677 N N . THR A 1 87 ? 11.757 -8.463 -12.353 1.00 96.25 87 THR A N 1
ATOM 678 C CA . THR A 1 87 ? 10.388 -8.008 -12.099 1.00 96.25 87 THR A CA 1
ATOM 679 C C . THR A 1 87 ? 10.029 -6.790 -12.949 1.00 96.25 87 THR A C 1
ATOM 681 O O . THR A 1 87 ? 8.947 -6.755 -13.549 1.00 96.25 87 THR A O 1
ATOM 684 N N . PHE A 1 88 ? 10.937 -5.816 -13.085 1.00 96.81 88 PHE A N 1
ATOM 685 C CA . PHE A 1 88 ? 10.688 -4.632 -13.904 1.00 96.81 88 PHE A CA 1
ATOM 686 C C . PHE A 1 88 ? 10.440 -4.988 -15.375 1.00 96.81 88 PHE A C 1
ATOM 688 O O . PHE A 1 88 ? 9.467 -4.514 -15.971 1.00 96.81 88 PHE A O 1
ATOM 695 N N . ASN A 1 89 ? 11.303 -5.819 -15.965 1.00 95.56 89 ASN A N 1
ATOM 696 C CA . ASN A 1 89 ? 11.232 -6.153 -17.385 1.00 95.56 89 ASN A CA 1
ATOM 697 C C . ASN A 1 89 ? 10.069 -7.096 -17.710 1.00 95.56 89 ASN A C 1
ATOM 699 O O . ASN A 1 89 ? 9.393 -6.882 -18.720 1.00 95.56 89 ASN A O 1
ATOM 703 N N . ALA A 1 90 ? 9.828 -8.102 -16.865 1.00 95.00 90 ALA A N 1
ATOM 704 C CA . ALA A 1 90 ? 8.804 -9.114 -17.104 1.00 95.00 90 ALA A CA 1
ATOM 705 C C . ALA A 1 90 ? 7.387 -8.631 -16.761 1.00 95.00 90 ALA A C 1
ATOM 707 O O . ALA A 1 90 ? 6.427 -9.046 -17.408 1.00 95.00 90 ALA A O 1
ATOM 708 N N . VAL A 1 91 ? 7.238 -7.767 -15.747 1.00 95.19 91 VAL A N 1
ATOM 709 C CA . VAL A 1 91 ? 5.923 -7.424 -15.188 1.00 95.19 91 VAL A CA 1
ATOM 710 C C . VAL A 1 91 ? 5.679 -5.918 -15.164 1.00 95.19 91 VAL A C 1
ATOM 712 O O . VAL A 1 91 ? 4.753 -5.439 -15.823 1.00 95.19 91 VAL A O 1
ATOM 715 N N . THR A 1 92 ? 6.480 -5.154 -14.420 1.00 95.12 92 THR A N 1
ATOM 716 C CA . THR A 1 92 ? 6.138 -3.762 -14.072 1.00 95.12 92 THR A CA 1
ATOM 717 C C . THR A 1 92 ? 6.063 -2.855 -15.289 1.00 95.12 92 THR A C 1
ATOM 719 O O . THR A 1 92 ? 5.082 -2.129 -15.459 1.00 95.12 92 THR A O 1
ATOM 722 N N . ARG A 1 93 ? 7.067 -2.916 -16.173 1.00 95.06 93 ARG A N 1
ATOM 723 C CA . ARG A 1 93 ? 7.113 -2.094 -17.388 1.00 95.06 93 ARG A CA 1
ATOM 724 C C . ARG A 1 93 ? 5.915 -2.373 -18.289 1.00 95.06 93 ARG A C 1
ATOM 726 O O . ARG A 1 93 ? 5.319 -1.436 -18.808 1.00 95.06 93 ARG A O 1
ATOM 733 N N . VAL A 1 94 ? 5.568 -3.649 -18.460 1.00 93.19 94 VAL A N 1
ATOM 734 C CA . VAL A 1 94 ? 4.469 -4.084 -19.334 1.00 93.19 94 VAL A CA 1
ATOM 735 C C . VAL A 1 94 ? 3.132 -3.607 -18.775 1.00 93.19 94 VAL A C 1
ATOM 737 O O . VAL A 1 94 ? 2.383 -2.938 -19.482 1.00 93.19 94 VAL A O 1
ATOM 740 N N . ARG A 1 95 ? 2.865 -3.864 -17.486 1.00 92.06 95 ARG A N 1
ATOM 741 C CA . ARG A 1 95 ? 1.626 -3.427 -16.825 1.00 92.06 95 ARG A CA 1
ATOM 742 C C . ARG A 1 95 ? 1.469 -1.910 -16.873 1.00 92.06 95 ARG A C 1
ATOM 744 O O . ARG A 1 95 ? 0.426 -1.425 -17.297 1.00 92.06 95 ARG A O 1
ATOM 751 N N . ASN A 1 96 ? 2.514 -1.164 -16.510 1.00 91.69 96 ASN A N 1
ATOM 752 C CA . ASN A 1 96 ? 2.451 0.295 -16.460 1.00 91.69 96 ASN A CA 1
ATOM 753 C C . ASN A 1 96 ? 2.325 0.941 -17.851 1.00 91.69 96 ASN A C 1
ATOM 755 O O . ASN A 1 96 ? 1.644 1.952 -17.987 1.00 91.69 96 ASN A O 1
ATOM 759 N N . ALA A 1 97 ? 2.964 0.381 -18.883 1.00 92.50 97 ALA A N 1
ATOM 760 C CA . ALA A 1 97 ? 2.886 0.928 -20.238 1.00 92.50 97 ALA A CA 1
ATOM 761 C C . ALA A 1 97 ? 1.570 0.581 -20.954 1.00 92.50 97 ALA A C 1
ATOM 763 O O . ALA A 1 97 ? 1.128 1.369 -21.784 1.00 92.50 97 ALA A O 1
ATOM 764 N N . SER A 1 98 ? 0.944 -0.559 -20.630 1.00 91.69 98 SER A N 1
ATOM 765 C CA . SER A 1 98 ? -0.224 -1.100 -21.352 1.00 91.69 98 SER A CA 1
ATOM 766 C C . SER A 1 98 ? -1.457 -0.192 -21.379 1.00 91.69 98 SER A C 1
ATOM 768 O O . SER A 1 98 ? -2.300 -0.332 -22.259 1.00 91.69 98 SER A O 1
ATOM 770 N N . VAL A 1 99 ? -1.556 0.752 -20.443 1.00 89.12 99 VAL A N 1
ATOM 771 C CA . VAL A 1 99 ? -2.696 1.673 -20.339 1.00 89.12 99 VAL A CA 1
ATOM 772 C C . VAL A 1 99 ? -2.560 2.915 -21.229 1.00 89.12 99 VAL A C 1
ATOM 774 O O . VAL A 1 99 ? -3.481 3.726 -21.285 1.00 89.12 99 VAL A O 1
ATOM 777 N N . TYR A 1 100 ? -1.427 3.080 -21.921 1.00 88.81 100 TYR A N 1
ATOM 778 C CA . TYR A 1 100 ? -1.139 4.240 -22.764 1.00 88.81 100 TYR A CA 1
ATOM 779 C C . TYR A 1 100 ? -0.815 3.821 -24.206 1.00 88.81 100 TYR A C 1
ATOM 781 O O . TYR A 1 100 ? -0.150 2.804 -24.417 1.00 88.81 100 TYR A O 1
ATOM 789 N N . PRO A 1 101 ? -1.187 4.632 -25.214 1.00 90.12 101 PRO A N 1
ATOM 790 C CA . PRO A 1 101 ? -0.760 4.402 -26.588 1.00 90.12 101 PRO A CA 1
ATOM 791 C C . PRO A 1 101 ? 0.754 4.600 -26.740 1.00 90.12 101 PRO A C 1
ATOM 793 O O . PRO A 1 101 ? 1.403 5.313 -25.967 1.00 90.12 101 PRO A O 1
ATOM 796 N N . TRP A 1 102 ? 1.331 3.989 -27.772 1.00 89.62 102 TRP A N 1
ATOM 797 C CA . TRP A 1 102 ? 2.713 4.260 -28.157 1.00 89.62 102 TRP A CA 1
ATOM 798 C C . TRP A 1 102 ? 2.821 5.663 -28.789 1.00 89.62 102 TRP A C 1
ATOM 800 O O . TRP A 1 102 ? 1.953 6.013 -29.589 1.00 89.62 102 TRP A O 1
ATOM 810 N N . PRO A 1 103 ? 3.843 6.484 -28.459 1.00 93.06 103 PRO A N 1
ATOM 811 C CA . PRO A 1 103 ? 5.002 6.207 -27.596 1.00 93.06 103 PRO A CA 1
ATOM 812 C C . PRO A 1 103 ? 4.816 6.607 -26.119 1.00 93.06 103 PRO A C 1
ATOM 814 O O . PRO A 1 103 ? 5.734 6.431 -25.313 1.00 93.06 103 PRO A O 1
ATOM 817 N N . LEU A 1 104 ? 3.651 7.143 -25.741 1.00 91.69 104 LEU A N 1
ATOM 818 C CA . LEU A 1 104 ? 3.397 7.703 -24.412 1.00 91.69 104 LEU A CA 1
ATOM 819 C C . LEU A 1 104 ? 3.668 6.694 -23.287 1.00 91.69 104 LEU A C 1
ATOM 821 O O . LEU A 1 104 ? 4.313 7.050 -22.305 1.00 91.69 104 LEU A O 1
ATOM 825 N N . GLY A 1 105 ? 3.278 5.425 -23.441 1.00 92.25 105 GLY A N 1
ATOM 826 C CA . GLY A 1 105 ? 3.523 4.397 -22.419 1.00 92.25 105 GLY A CA 1
ATOM 827 C C . GLY A 1 105 ? 5.001 4.208 -22.064 1.00 92.25 105 GLY A C 1
ATOM 828 O O . GLY A 1 105 ? 5.342 4.020 -20.893 1.00 92.25 105 GLY A O 1
ATOM 829 N N . TRP A 1 106 ? 5.898 4.334 -23.046 1.00 92.69 106 TRP A N 1
ATOM 830 C CA . TRP A 1 106 ? 7.343 4.273 -22.816 1.00 92.69 106 TRP A CA 1
ATOM 831 C C . TRP A 1 106 ? 7.844 5.503 -22.051 1.00 92.69 106 TRP A C 1
ATOM 833 O O . TRP A 1 106 ? 8.558 5.356 -21.055 1.00 92.69 106 TRP A O 1
ATOM 843 N N . ILE A 1 107 ? 7.419 6.702 -22.465 1.00 94.50 107 ILE A N 1
ATOM 844 C CA . ILE A 1 107 ? 7.795 7.971 -21.822 1.00 94.50 107 ILE A CA 1
ATOM 845 C C . ILE A 1 107 ? 7.314 7.992 -20.366 1.00 94.50 107 ILE A C 1
ATOM 847 O O . ILE A 1 107 ? 8.105 8.246 -19.456 1.00 94.50 107 ILE A O 1
ATOM 851 N N . GLN A 1 108 ? 6.045 7.647 -20.131 1.00 92.38 108 GLN A N 1
ATOM 852 C CA . GLN A 1 108 ? 5.438 7.644 -18.798 1.00 92.38 108 GLN A CA 1
ATOM 853 C C . GLN A 1 108 ? 6.092 6.617 -17.882 1.00 92.38 108 GLN A C 1
ATOM 855 O O . GLN A 1 108 ? 6.393 6.916 -16.728 1.00 92.38 108 GLN A O 1
ATOM 860 N N . THR A 1 109 ? 6.388 5.422 -18.396 1.00 94.56 109 THR A N 1
ATOM 861 C CA . THR A 1 109 ? 7.069 4.394 -17.601 1.00 94.56 109 THR A CA 1
ATOM 862 C C . THR A 1 109 ? 8.492 4.815 -17.240 1.00 94.56 109 THR A C 1
ATOM 864 O O . THR A 1 109 ? 8.920 4.602 -16.107 1.00 94.56 109 THR A O 1
ATOM 867 N N . ARG A 1 110 ? 9.218 5.468 -18.158 1.00 95.38 110 ARG A N 1
ATOM 868 C CA . ARG A 1 110 ? 10.553 6.017 -17.876 1.00 95.38 110 ARG A CA 1
ATOM 869 C C . ARG A 1 110 ? 10.495 7.128 -16.827 1.00 95.38 110 ARG A C 1
ATOM 871 O O . ARG A 1 110 ? 11.270 7.095 -15.875 1.00 95.38 110 ARG A O 1
ATOM 878 N N . SER A 1 111 ? 9.564 8.071 -16.975 1.00 94.69 111 SER A N 1
ATOM 879 C CA . SER A 1 111 ? 9.340 9.160 -16.016 1.00 94.69 111 SER A CA 1
ATOM 880 C C . SER A 1 111 ? 9.030 8.618 -14.616 1.00 94.69 111 SER A C 1
ATOM 882 O O . SER A 1 111 ? 9.711 8.951 -13.644 1.00 94.69 111 SER A O 1
ATOM 884 N N . LYS A 1 112 ? 8.082 7.678 -14.521 1.00 94.38 112 LYS A N 1
ATOM 885 C CA . LYS A 1 112 ? 7.693 7.048 -13.256 1.00 94.38 112 LYS A CA 1
ATOM 886 C C . LYS A 1 112 ? 8.836 6.272 -12.612 1.00 94.38 112 LYS A C 1
ATOM 888 O O . LYS A 1 112 ? 9.095 6.464 -11.426 1.00 94.38 112 LYS A O 1
ATOM 893 N N . ARG A 1 113 ? 9.577 5.470 -13.386 1.00 96.94 113 ARG A N 1
ATOM 894 C CA . ARG A 1 113 ? 10.755 4.752 -12.879 1.00 96.94 113 ARG A CA 1
ATOM 895 C C . ARG A 1 113 ? 11.790 5.714 -12.302 1.00 96.94 113 ARG A C 1
ATOM 897 O O . ARG A 1 113 ? 12.296 5.469 -11.212 1.00 96.94 113 ARG A O 1
ATOM 904 N N . ASN A 1 114 ? 12.075 6.817 -12.993 1.00 97.19 114 ASN A N 1
ATOM 905 C CA . ASN A 1 114 ? 13.027 7.819 -12.517 1.00 97.19 114 ASN A CA 1
ATOM 906 C C . ASN A 1 114 ? 12.572 8.460 -11.198 1.00 97.19 114 ASN A C 1
ATOM 908 O O . ASN A 1 114 ? 13.387 8.622 -10.291 1.00 97.19 114 ASN A O 1
ATOM 912 N N . ASN A 1 115 ? 11.280 8.772 -11.062 1.00 95.50 115 ASN A N 1
ATOM 913 C CA . ASN A 1 115 ? 10.722 9.325 -9.826 1.00 95.50 115 ASN A CA 1
ATOM 914 C C . ASN A 1 115 ? 10.811 8.332 -8.659 1.00 95.50 115 ASN A C 1
ATOM 916 O O . ASN A 1 115 ? 11.226 8.712 -7.563 1.00 95.50 115 ASN A O 1
ATOM 920 N N . VAL A 1 116 ? 10.492 7.055 -8.899 1.00 96.62 116 VAL A N 1
ATOM 921 C CA . VAL A 1 116 ? 10.625 5.996 -7.887 1.00 96.62 116 VAL A CA 1
ATOM 922 C C . VAL A 1 116 ? 12.087 5.818 -7.477 1.00 96.62 116 VAL A C 1
ATOM 924 O O . VAL A 1 116 ? 12.386 5.840 -6.287 1.00 96.62 116 VAL A O 1
ATOM 927 N N . ILE A 1 117 ? 13.016 5.726 -8.433 1.00 97.88 117 ILE A N 1
ATOM 928 C CA . ILE A 1 117 ? 14.454 5.613 -8.145 1.00 97.88 117 ILE A CA 1
ATOM 929 C C . ILE A 1 117 ? 14.948 6.823 -7.347 1.00 97.88 117 ILE A C 1
ATOM 931 O O . ILE A 1 117 ? 15.677 6.651 -6.374 1.00 97.88 117 ILE A O 1
ATOM 935 N N . LYS A 1 118 ? 14.538 8.046 -7.708 1.00 97.75 118 LYS A N 1
ATOM 936 C CA . LYS A 1 118 ? 14.908 9.263 -6.969 1.00 97.75 118 LYS A CA 1
ATOM 937 C C . LYS A 1 118 ? 14.431 9.204 -5.515 1.00 97.75 118 LYS A C 1
ATOM 939 O O . LYS A 1 118 ? 15.208 9.520 -4.618 1.00 97.75 118 LYS A O 1
ATOM 944 N N . ARG A 1 119 ? 13.190 8.761 -5.278 1.00 95.81 119 ARG A N 1
ATOM 945 C CA . ARG A 1 119 ? 12.650 8.545 -3.926 1.00 95.81 119 ARG A CA 1
ATOM 946 C C . ARG A 1 119 ? 13.462 7.496 -3.163 1.00 95.81 119 ARG A C 1
ATOM 948 O O . ARG A 1 119 ? 13.876 7.760 -2.042 1.00 95.81 119 ARG A O 1
ATOM 955 N N . LEU A 1 120 ? 13.711 6.332 -3.763 1.00 97.75 120 LEU A N 1
ATOM 956 C CA . LEU A 1 120 ? 14.45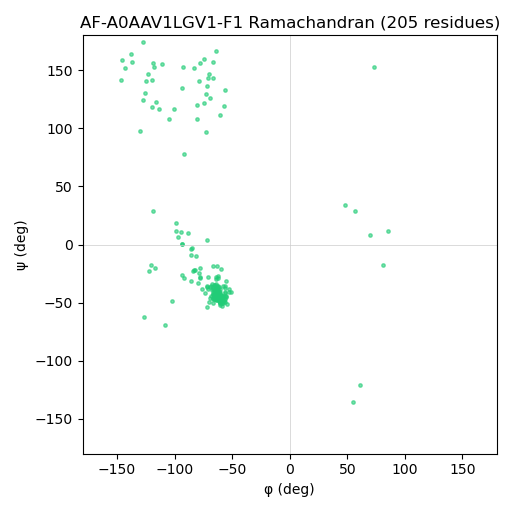1 5.251 -3.105 1.00 97.75 120 LEU A CA 1
ATOM 957 C C . LEU A 1 120 ? 15.903 5.644 -2.802 1.00 97.75 120 LEU A C 1
ATOM 959 O O . LEU A 1 120 ? 16.424 5.243 -1.768 1.00 97.75 120 LEU A O 1
ATOM 963 N N . LYS A 1 121 ? 16.544 6.462 -3.646 1.00 97.81 121 LYS A N 1
ATOM 964 C CA . LYS A 1 121 ? 17.869 7.038 -3.361 1.00 97.81 121 LYS A CA 1
ATOM 965 C C . LYS A 1 121 ? 17.840 7.963 -2.148 1.00 97.81 121 LYS A C 1
ATOM 967 O O . LYS A 1 121 ? 18.676 7.822 -1.266 1.00 97.81 121 LYS A O 1
ATOM 972 N N . ALA A 1 122 ? 16.859 8.863 -2.075 1.00 97.38 122 ALA A N 1
ATOM 973 C CA . ALA A 1 122 ? 16.717 9.786 -0.946 1.00 97.38 122 ALA A CA 1
ATOM 974 C C . ALA A 1 122 ? 16.469 9.068 0.393 1.00 97.38 122 ALA A C 1
ATOM 976 O O . ALA A 1 122 ? 16.818 9.594 1.442 1.00 97.38 122 ALA A O 1
ATOM 977 N N . LEU A 1 123 ? 15.877 7.871 0.353 1.00 96.00 123 LEU A N 1
ATOM 978 C CA . LEU A 1 123 ? 15.602 7.050 1.532 1.00 96.00 123 LEU A CA 1
ATOM 979 C C . LEU A 1 123 ? 16.676 5.976 1.789 1.00 96.00 123 LEU A C 1
ATOM 981 O O . LEU A 1 123 ? 16.477 5.132 2.656 1.00 96.00 123 LEU A O 1
ATOM 985 N N . HIS A 1 124 ? 17.781 5.963 1.033 1.00 96.12 124 HIS A N 1
ATOM 986 C CA . HIS A 1 124 ? 18.834 4.938 1.113 1.00 96.12 124 HIS A CA 1
ATOM 987 C C . HIS A 1 124 ? 18.342 3.494 0.887 1.00 96.12 124 HIS A C 1
ATOM 989 O O . HIS A 1 124 ? 18.915 2.533 1.392 1.00 96.12 124 HIS A O 1
ATOM 995 N N . TRP A 1 125 ? 17.270 3.329 0.109 1.00 97.69 125 TRP A N 1
ATOM 996 C CA . TRP A 1 125 ? 16.750 2.028 -0.321 1.00 97.69 125 TRP A CA 1
ATOM 997 C C . TRP A 1 125 ? 17.329 1.570 -1.655 1.00 97.69 125 TRP A C 1
ATOM 999 O O . TRP A 1 125 ? 17.423 0.374 -1.898 1.00 97.69 125 TRP A O 1
ATOM 1009 N N . TYR A 1 126 ? 17.700 2.504 -2.534 1.00 97.19 126 TYR A N 1
ATOM 1010 C CA . TYR A 1 126 ? 18.195 2.164 -3.872 1.00 97.19 126 TYR A CA 1
ATOM 1011 C C . TYR A 1 126 ? 19.505 1.366 -3.832 1.00 97.19 126 TYR A C 1
ATOM 1013 O O . TYR A 1 126 ? 19.690 0.468 -4.646 1.00 97.19 126 TYR A O 1
ATOM 1021 N N . ASP A 1 127 ? 20.378 1.675 -2.873 1.00 95.31 127 ASP A N 1
ATOM 1022 C CA . ASP A 1 127 ? 21.697 1.049 -2.741 1.00 95.31 127 ASP A CA 1
ATOM 1023 C C . ASP A 1 127 ? 21.658 -0.275 -1.957 1.00 95.31 127 ASP A C 1
ATOM 1025 O O . ASP A 1 127 ? 22.682 -0.946 -1.827 1.00 95.31 127 ASP A O 1
ATOM 1029 N N . LYS A 1 128 ? 20.487 -0.670 -1.435 1.00 97.38 128 LYS A N 1
ATOM 1030 C CA . LYS A 1 128 ? 20.328 -1.942 -0.726 1.00 97.38 128 LYS A CA 1
ATOM 1031 C C . LYS A 1 128 ? 20.419 -3.115 -1.691 1.00 97.38 128 LYS A C 1
ATOM 1033 O O . LYS A 1 128 ? 19.945 -3.047 -2.829 1.00 97.38 128 LYS A O 1
ATOM 1038 N N . THR A 1 129 ? 20.964 -4.225 -1.211 1.00 97.19 129 THR A N 1
ATOM 1039 C CA . THR A 1 129 ? 20.838 -5.514 -1.894 1.00 97.19 129 THR A CA 1
ATOM 1040 C C . THR A 1 129 ? 19.431 -6.078 -1.703 1.00 97.19 129 THR A C 1
ATOM 1042 O O . THR A 1 129 ? 18.722 -5.723 -0.757 1.00 97.19 129 THR A O 1
ATOM 1045 N N . LEU A 1 130 ? 19.027 -7.003 -2.578 1.00 96.06 130 LEU A N 1
ATOM 1046 C CA . LEU A 1 130 ? 17.747 -7.695 -2.427 1.00 96.06 130 LEU A CA 1
ATOM 1047 C C . LEU A 1 130 ? 17.641 -8.387 -1.059 1.00 96.06 130 LEU A C 1
ATOM 1049 O O . LEU A 1 130 ? 16.598 -8.305 -0.423 1.00 96.06 130 LEU A O 1
ATOM 1053 N N . ASP A 1 131 ? 18.712 -9.018 -0.575 1.00 97.25 131 ASP A N 1
ATOM 1054 C CA . ASP A 1 131 ? 18.684 -9.711 0.717 1.00 97.25 131 ASP A CA 1
ATOM 1055 C C . ASP A 1 131 ? 18.534 -8.736 1.900 1.00 97.25 131 ASP A C 1
ATOM 1057 O O . ASP A 1 131 ? 17.831 -9.054 2.854 1.00 97.25 131 ASP A O 1
ATOM 1061 N N . GLN A 1 132 ? 19.096 -7.522 1.822 1.00 97.94 132 GLN A N 1
ATOM 1062 C CA . GLN A 1 132 ? 18.861 -6.469 2.824 1.00 97.94 132 GLN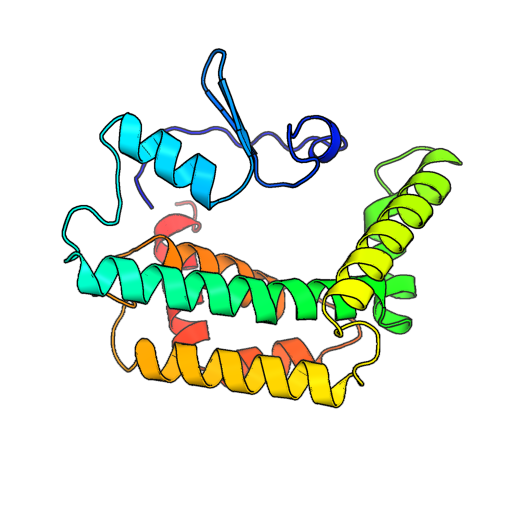 A CA 1
ATOM 1063 C C . GLN A 1 132 ? 17.404 -5.993 2.818 1.00 97.94 132 GLN A C 1
ATOM 1065 O O . GLN A 1 132 ? 16.792 -5.874 3.874 1.00 97.94 132 GLN A O 1
ATOM 1070 N N . VAL A 1 133 ? 16.829 -5.772 1.630 1.00 98.00 133 VAL A N 1
ATOM 1071 C CA . VAL A 1 133 ? 15.406 -5.418 1.478 1.00 98.00 133 VAL A CA 1
ATOM 1072 C C . VAL A 1 133 ? 14.507 -6.498 2.081 1.00 98.00 133 VAL A C 1
ATOM 1074 O O . VAL A 1 133 ? 13.554 -6.191 2.793 1.00 98.00 133 VAL A O 1
ATOM 1077 N N . LEU A 1 134 ? 14.815 -7.767 1.814 1.00 98.00 134 LEU A N 1
ATOM 1078 C CA . LEU A 1 134 ? 14.071 -8.904 2.345 1.00 98.00 134 LEU A CA 1
ATOM 1079 C C . LEU A 1 134 ? 14.214 -9.028 3.870 1.00 98.00 134 LEU A C 1
ATOM 1081 O O . LEU A 1 134 ? 13.220 -9.309 4.536 1.00 98.00 134 LEU A O 1
ATOM 1085 N N . ALA A 1 135 ? 15.401 -8.764 4.421 1.00 98.31 135 ALA A N 1
ATOM 1086 C CA . ALA A 1 135 ? 15.633 -8.748 5.864 1.00 98.31 135 ALA A CA 1
ATOM 1087 C C . ALA A 1 135 ? 14.834 -7.638 6.571 1.00 98.31 135 ALA A C 1
ATOM 1089 O O . ALA A 1 135 ? 14.225 -7.893 7.609 1.00 98.31 135 ALA A O 1
ATOM 1090 N N . ASP A 1 136 ? 14.759 -6.436 5.987 1.00 98.19 136 ASP A N 1
ATOM 1091 C CA . ASP A 1 136 ? 13.938 -5.347 6.536 1.00 98.19 136 ASP A CA 1
ATOM 1092 C C . ASP A 1 136 ? 12.448 -5.721 6.553 1.00 98.19 136 ASP A C 1
ATOM 1094 O O . ASP A 1 136 ? 11.745 -5.466 7.534 1.00 98.19 136 ASP A O 1
ATOM 1098 N N . VAL A 1 137 ? 11.958 -6.349 5.476 1.00 98.25 137 VAL A N 1
ATOM 1099 C CA . VAL A 1 137 ? 10.573 -6.840 5.404 1.00 98.25 137 VAL A CA 1
ATOM 1100 C C . VAL A 1 137 ? 10.325 -7.913 6.456 1.00 98.25 137 VAL A C 1
ATOM 1102 O O . VAL A 1 137 ? 9.310 -7.853 7.143 1.00 98.25 137 VAL A O 1
ATOM 1105 N N . GLU A 1 138 ? 11.242 -8.865 6.619 1.00 98.38 138 GLU A N 1
ATOM 1106 C CA . GLU A 1 138 ? 11.140 -9.900 7.647 1.00 98.38 138 GLU A CA 1
ATOM 1107 C C . GLU A 1 138 ? 11.085 -9.293 9.053 1.00 98.38 138 GLU A C 1
ATOM 1109 O O . GLU A 1 138 ? 10.215 -9.653 9.842 1.00 98.38 138 GLU A O 1
ATOM 1114 N N . GLN A 1 139 ? 11.931 -8.306 9.357 1.00 98.38 139 GLN A N 1
ATOM 1115 C CA . GLN A 1 139 ? 11.881 -7.593 10.633 1.00 98.38 139 GLN A CA 1
ATOM 1116 C C . GLN A 1 139 ? 10.548 -6.853 10.831 1.00 98.38 139 GLN A C 1
ATOM 1118 O O . GLN A 1 139 ? 9.962 -6.920 11.912 1.00 98.38 139 GLN A O 1
ATOM 1123 N N . CYS A 1 140 ? 10.039 -6.180 9.796 1.00 98.44 140 CYS A N 1
ATOM 1124 C CA . CYS A 1 140 ? 8.747 -5.498 9.853 1.00 98.44 140 CYS A CA 1
ATOM 1125 C C . CYS A 1 140 ? 7.593 -6.479 10.092 1.00 98.44 140 CYS A C 1
ATOM 1127 O O . CYS A 1 140 ? 6.760 -6.241 10.970 1.00 98.44 140 CYS A O 1
ATOM 1129 N N . CYS A 1 141 ? 7.565 -7.599 9.368 1.00 98.31 141 CYS A N 1
ATOM 1130 C CA . CYS A 1 141 ? 6.577 -8.651 9.566 1.00 98.31 141 CYS A CA 1
ATOM 1131 C C . CYS A 1 141 ? 6.673 -9.256 10.972 1.00 98.31 141 CYS A C 1
ATOM 1133 O O . CYS A 1 141 ? 5.638 -9.418 11.609 1.00 98.31 141 CYS A O 1
ATOM 1135 N N . ASN A 1 142 ? 7.876 -9.485 11.506 1.00 98.31 142 ASN A N 1
ATOM 1136 C CA . ASN A 1 142 ? 8.065 -9.942 12.885 1.00 98.31 142 ASN A CA 1
ATOM 1137 C C . ASN A 1 142 ? 7.472 -8.961 13.906 1.00 98.31 142 ASN A C 1
ATOM 1139 O O . ASN A 1 142 ? 6.724 -9.379 14.789 1.00 98.31 142 ASN A O 1
ATOM 1143 N N . SER A 1 143 ? 7.742 -7.657 13.772 1.00 98.12 143 SER A N 1
ATOM 1144 C CA . SER A 1 143 ? 7.175 -6.635 14.666 1.00 98.12 143 SER A CA 1
ATOM 1145 C C . SER A 1 143 ? 5.646 -6.577 14.595 1.00 98.12 143 SER A C 1
ATOM 1147 O O . SER A 1 143 ? 4.980 -6.490 15.626 1.00 98.12 143 SER A O 1
ATOM 1149 N N . LEU A 1 144 ? 5.072 -6.660 13.389 1.00 98.12 144 LEU A N 1
ATOM 1150 C CA . LEU A 1 144 ? 3.620 -6.682 13.196 1.00 98.12 144 LEU A CA 1
ATOM 1151 C C . LEU A 1 144 ? 2.996 -7.959 13.772 1.00 98.12 144 LEU A C 1
ATOM 1153 O O . LEU A 1 144 ? 2.009 -7.882 14.499 1.00 98.12 144 LEU A O 1
ATOM 1157 N N . SER A 1 145 ? 3.588 -9.124 13.505 1.00 97.75 145 SER A N 1
ATOM 1158 C CA . SER A 1 145 ? 3.135 -10.409 14.041 1.00 97.75 145 SER A CA 1
ATOM 1159 C C . SER A 1 145 ? 3.180 -10.437 15.562 1.00 97.75 145 SER A C 1
ATOM 1161 O O . SER A 1 145 ? 2.213 -10.867 16.183 1.00 97.75 145 SER A O 1
ATOM 1163 N N . GLN A 1 146 ? 4.264 -9.944 16.167 1.00 97.31 146 GLN A N 1
ATOM 1164 C CA . GLN A 1 146 ? 4.396 -9.853 17.620 1.00 97.31 146 GLN A CA 1
ATOM 1165 C C . GLN A 1 146 ? 3.307 -8.961 18.219 1.00 97.31 146 GLN A C 1
ATOM 1167 O O . GLN A 1 146 ? 2.737 -9.291 19.259 1.00 97.31 146 GLN A O 1
ATOM 1172 N N . ARG A 1 147 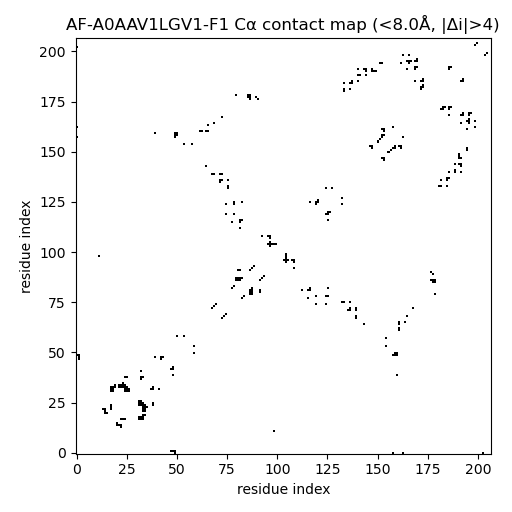? 2.995 -7.837 17.563 1.00 97.12 147 ARG A N 1
ATOM 1173 C CA . ARG A 1 147 ? 1.968 -6.918 18.050 1.00 97.12 147 ARG A CA 1
ATOM 1174 C C . ARG A 1 147 ? 0.549 -7.459 17.894 1.00 97.12 147 ARG A C 1
ATOM 1176 O O . ARG A 1 147 ? -0.299 -7.163 18.742 1.00 97.12 147 ARG A O 1
ATOM 1183 N N . LEU A 1 148 ? 0.275 -8.182 16.812 1.00 97.31 148 LEU A N 1
ATOM 1184 C CA . LEU A 1 148 ? -1.012 -8.833 16.585 1.00 97.31 148 LEU A CA 1
ATOM 1185 C C . LEU A 1 148 ? -1.217 -9.987 17.579 1.00 97.31 148 LEU A C 1
ATOM 1187 O O . LEU A 1 148 ? -2.285 -10.093 18.183 1.00 97.31 148 LEU A O 1
ATOM 1191 N N . GLY A 1 149 ? -0.177 -10.799 17.793 1.00 95.19 149 GLY A N 1
ATOM 1192 C CA . GLY A 1 149 ? -0.226 -11.986 18.643 1.00 95.19 149 GLY A CA 1
ATOM 1193 C C . GLY A 1 149 ? -1.348 -12.931 18.212 1.00 95.19 149 GLY A C 1
ATOM 1194 O O . GLY A 1 149 ? -1.572 -13.134 17.020 1.00 95.19 149 GLY A O 1
ATOM 1195 N N . ASP A 1 150 ? -2.095 -13.438 19.192 1.00 93.56 150 ASP A N 1
ATOM 1196 C CA . ASP A 1 150 ? -3.235 -14.341 18.978 1.00 93.56 150 ASP A CA 1
ATOM 1197 C C . ASP A 1 150 ? -4.571 -13.600 18.773 1.00 93.56 150 ASP A C 1
ATOM 1199 O O . ASP A 1 150 ? -5.644 -14.201 18.819 1.00 93.56 150 ASP A O 1
ATOM 1203 N N . ARG A 1 151 ? -4.542 -12.271 18.601 1.00 95.19 151 ARG A N 1
ATOM 1204 C CA . ARG A 1 151 ? -5.758 -11.457 18.462 1.00 95.19 151 ARG A CA 1
ATOM 1205 C C . ARG A 1 151 ? -6.270 -11.473 17.026 1.00 95.19 151 ARG A C 1
ATOM 1207 O O . ARG A 1 151 ? -5.506 -11.525 16.066 1.00 9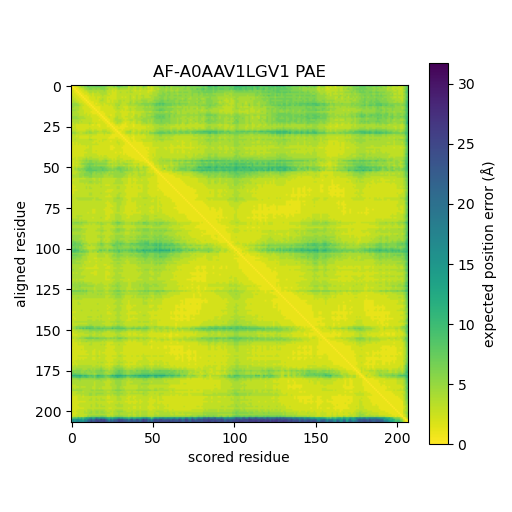5.19 151 ARG A O 1
ATOM 1214 N N . ASP A 1 152 ? -7.582 -11.301 16.875 1.00 95.44 152 ASP A N 1
ATOM 1215 C CA . ASP A 1 152 ? -8.195 -11.173 15.550 1.00 95.44 152 ASP A CA 1
ATOM 1216 C C . ASP A 1 152 ? -7.878 -9.838 14.856 1.00 95.44 152 ASP A C 1
ATOM 1218 O O . ASP A 1 152 ? -7.861 -9.757 13.632 1.00 95.44 152 ASP A O 1
ATOM 1222 N N . TYR A 1 153 ? -7.627 -8.785 15.626 1.00 96.88 153 TYR A N 1
ATOM 1223 C CA . TYR A 1 153 ? -7.289 -7.455 15.126 1.00 96.88 153 TYR A CA 1
ATOM 1224 C C . TYR A 1 153 ? -6.248 -6.829 16.044 1.00 96.88 153 TYR A C 1
ATOM 1226 O O . TYR A 1 153 ? -6.254 -7.104 17.251 1.00 96.88 153 TYR A O 1
ATOM 1234 N N . PHE A 1 154 ? -5.406 -5.939 15.513 1.00 96.88 154 PHE A N 1
ATOM 1235 C CA . PHE A 1 154 ? -4.316 -5.317 16.277 1.00 96.88 154 PHE A CA 1
ATOM 1236 C C . PHE A 1 154 ? -4.806 -4.714 17.604 1.00 96.88 154 PHE A C 1
ATOM 1238 O O . PHE A 1 154 ? -4.182 -4.897 18.651 1.00 96.88 154 PHE A O 1
ATOM 1245 N N . PHE A 1 155 ? -5.973 -4.072 17.597 1.00 95.25 155 PHE A N 1
ATOM 1246 C CA . PHE A 1 155 ? -6.562 -3.459 18.789 1.00 95.25 155 PHE A CA 1
ATOM 1247 C C . PHE A 1 155 ? -7.923 -4.061 19.178 1.00 95.25 155 PHE A C 1
ATOM 1249 O O . PHE A 1 155 ? -8.795 -3.379 19.720 1.00 95.25 155 PHE A O 1
ATOM 1256 N N . GLY A 1 156 ? -8.155 -5.336 18.856 1.00 92.50 156 GLY A N 1
ATOM 1257 C CA . GLY A 1 156 ? -9.360 -6.088 19.237 1.00 92.50 156 GLY A CA 1
ATOM 1258 C C . GLY A 1 156 ? -10.610 -5.855 18.376 1.00 92.50 156 GLY A C 1
ATOM 1259 O O . GLY A 1 156 ? -11.502 -6.692 18.368 1.00 92.50 156 GLY A O 1
ATOM 1260 N N . THR A 1 157 ? -10.675 -4.779 17.593 1.00 92.75 157 THR A N 1
ATOM 1261 C CA . THR A 1 157 ? -11.648 -4.602 16.496 1.00 92.75 157 THR A CA 1
ATOM 1262 C C . THR A 1 157 ? -10.925 -3.991 15.298 1.00 92.75 157 THR A C 1
ATOM 1264 O O . THR A 1 157 ? -9.852 -3.416 15.501 1.00 92.75 157 THR A O 1
ATOM 1267 N N . PRO A 1 158 ? -11.516 -4.042 14.088 1.00 95.06 158 PRO A N 1
ATOM 1268 C CA . PRO A 1 158 ? -10.892 -3.508 12.886 1.00 95.06 158 PRO A CA 1
ATOM 1269 C C . PRO A 1 158 ? -10.513 -2.035 13.030 1.00 95.06 158 PRO A C 1
ATOM 1271 O O . PRO A 1 158 ? -11.337 -1.218 13.448 1.00 95.06 158 PRO A O 1
ATOM 1274 N N . THR A 1 159 ? -9.288 -1.717 12.632 1.00 95.69 159 THR A N 1
ATOM 1275 C CA . THR A 1 159 ? -8.721 -0.370 12.542 1.00 95.69 159 THR A CA 1
ATOM 1276 C C . THR A 1 159 ? -8.129 -0.121 11.154 1.00 95.69 159 THR A C 1
ATOM 1278 O O . THR A 1 159 ? -8.039 -1.011 10.305 1.00 95.69 159 THR A O 1
ATOM 1281 N N . GLU A 1 160 ? -7.697 1.108 10.908 1.00 94.75 160 GLU A N 1
ATOM 1282 C CA . GLU A 1 160 ? -6.993 1.520 9.698 1.00 94.75 160 GLU A CA 1
ATOM 1283 C C . GLU A 1 160 ? -5.651 0.789 9.544 1.00 94.75 160 GLU A C 1
ATOM 1285 O O . GLU A 1 160 ? -5.227 0.534 8.416 1.00 94.75 160 GLU A O 1
ATOM 1290 N N . LEU A 1 161 ? -5.016 0.392 10.654 1.00 96.69 161 LEU A N 1
ATOM 1291 C CA . LEU A 1 161 ? -3.821 -0.449 10.628 1.00 96.69 161 LEU A CA 1
ATOM 1292 C C . LEU A 1 161 ? -4.129 -1.843 10.073 1.00 96.69 161 LEU A C 1
ATOM 1294 O O . LEU A 1 161 ? -3.397 -2.317 9.208 1.00 96.69 161 LEU A O 1
ATOM 1298 N N . ASP A 1 162 ? -5.220 -2.477 10.510 1.00 97.38 162 ASP A N 1
ATOM 1299 C CA . ASP A 1 162 ? -5.634 -3.789 9.996 1.00 97.38 162 ASP A CA 1
ATOM 1300 C C . ASP A 1 162 ? -5.918 -3.724 8.485 1.00 97.38 162 ASP A C 1
ATOM 1302 O O . ASP A 1 162 ? -5.481 -4.588 7.724 1.00 97.38 162 ASP A O 1
ATOM 1306 N N . ALA A 1 163 ? -6.593 -2.659 8.033 1.00 96.00 163 ALA A N 1
ATOM 1307 C CA . ALA A 1 163 ? -6.855 -2.419 6.613 1.00 96.00 163 ALA A CA 1
ATOM 1308 C C . ALA A 1 163 ? -5.565 -2.213 5.799 1.00 96.00 163 ALA A C 1
ATOM 1310 O O . ALA A 1 163 ? -5.445 -2.734 4.687 1.00 96.00 163 ALA A O 1
ATOM 1311 N N . LEU A 1 164 ? -4.600 -1.467 6.345 1.00 96.44 164 LEU A N 1
ATOM 1312 C CA . LEU A 1 164 ? -3.313 -1.216 5.702 1.00 96.44 164 LEU A CA 1
ATOM 1313 C C . LEU A 1 164 ? -2.479 -2.502 5.603 1.00 96.44 164 LEU A C 1
ATOM 1315 O O . LEU A 1 164 ? -1.972 -2.821 4.528 1.00 96.44 164 LEU A O 1
ATOM 1319 N N . VAL A 1 165 ? -2.387 -3.274 6.692 1.00 97.81 165 VAL A N 1
ATOM 1320 C CA . VAL A 1 165 ? -1.698 -4.574 6.706 1.00 97.81 165 VAL A CA 1
ATOM 1321 C C . VAL A 1 165 ? -2.339 -5.530 5.709 1.00 97.81 165 VAL A C 1
ATOM 1323 O O . VAL A 1 165 ? -1.619 -6.141 4.922 1.00 97.81 165 VAL A O 1
ATOM 1326 N N . PHE A 1 166 ? -3.673 -5.613 5.675 1.00 97.50 166 PHE A N 1
ATOM 1327 C CA . PHE A 1 166 ? -4.387 -6.405 4.676 1.00 97.50 166 PHE A CA 1
ATOM 1328 C C . PHE A 1 166 ? -3.984 -6.022 3.251 1.00 97.50 166 PHE A C 1
ATOM 1330 O O . PHE A 1 166 ? -3.604 -6.901 2.482 1.00 97.50 166 PHE A O 1
ATOM 1337 N N . GLY A 1 167 ? -4.012 -4.730 2.908 1.00 95.81 167 GLY A N 1
ATOM 1338 C CA . GLY A 1 167 ? -3.684 -4.260 1.561 1.00 95.81 167 GLY A CA 1
ATOM 1339 C C . GLY A 1 167 ? -2.298 -4.713 1.097 1.00 95.81 167 GLY A C 1
ATOM 1340 O O . GLY A 1 167 ? -2.161 -5.232 -0.013 1.00 95.81 167 GLY A O 1
ATOM 1341 N N . HIS A 1 168 ? -1.290 -4.590 1.962 1.00 97.44 168 HIS A N 1
ATOM 1342 C CA . HIS A 1 168 ? 0.076 -5.018 1.661 1.00 97.44 168 HIS A CA 1
ATOM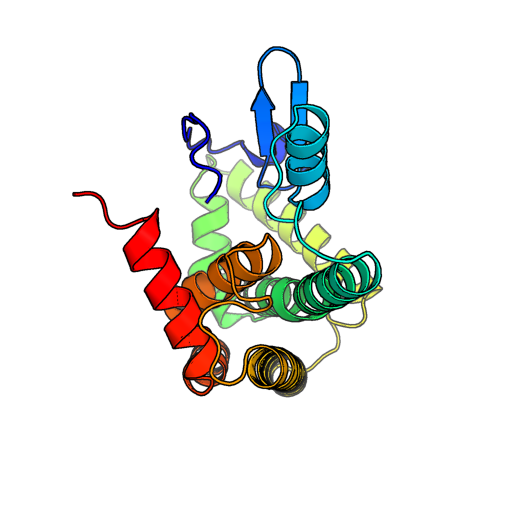 1343 C C . HIS A 1 168 ? 0.217 -6.542 1.629 1.00 97.44 168 HIS A C 1
ATOM 1345 O O . HIS A 1 168 ? 0.655 -7.103 0.625 1.00 97.44 168 HIS A O 1
ATOM 1351 N N . VAL A 1 169 ? -0.200 -7.235 2.693 1.00 97.50 169 VAL A N 1
ATOM 1352 C CA . VAL A 1 169 ? -0.059 -8.694 2.813 1.00 97.50 169 VAL A CA 1
ATOM 1353 C C . VAL A 1 169 ? -0.793 -9.398 1.679 1.00 97.50 169 VAL A C 1
ATOM 1355 O O . VAL A 1 169 ? -0.195 -10.219 0.986 1.00 97.50 169 VAL A O 1
ATOM 1358 N N . PHE A 1 170 ? -2.058 -9.043 1.438 1.00 96.50 170 PHE A N 1
ATOM 1359 C CA . PHE A 1 170 ? -2.868 -9.648 0.386 1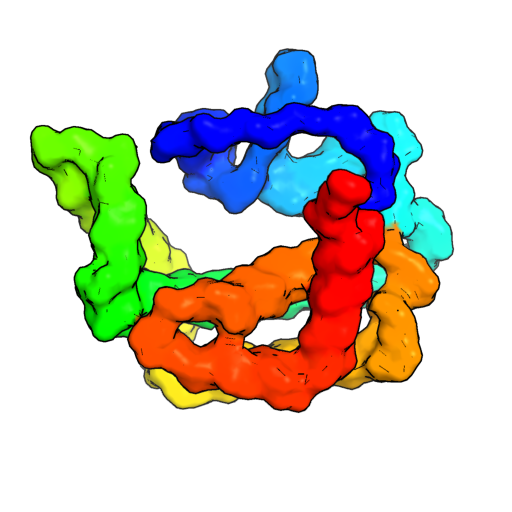.00 96.50 170 PHE A CA 1
ATOM 1360 C C . PHE A 1 170 ? -2.253 -9.421 -0.998 1.00 96.50 170 PHE A C 1
ATOM 1362 O O . PHE A 1 170 ? -2.130 -10.364 -1.783 1.00 96.50 170 PHE A O 1
ATOM 1369 N N . THR A 1 171 ? -1.803 -8.200 -1.300 1.00 94.62 171 THR A N 1
ATOM 1370 C CA . THR A 1 171 ? -1.183 -7.887 -2.597 1.00 94.62 171 THR A CA 1
ATOM 1371 C C . THR A 1 171 ? 0.113 -8.666 -2.798 1.00 94.62 171 THR A C 1
ATOM 1373 O O . THR A 1 171 ? 0.308 -9.260 -3.862 1.00 94.62 171 THR A O 1
ATOM 1376 N N . ILE A 1 172 ? 0.973 -8.726 -1.779 1.00 95.75 172 ILE A N 1
ATOM 1377 C CA . ILE A 1 172 ? 2.256 -9.433 -1.839 1.00 95.75 172 ILE A CA 1
ATOM 1378 C C . ILE A 1 172 ? 2.053 -10.938 -2.065 1.00 95.75 172 ILE A C 1
ATOM 1380 O O . ILE A 1 172 ? 2.730 -11.529 -2.906 1.00 95.75 172 ILE A O 1
ATOM 1384 N N . ILE A 1 173 ? 1.113 -11.575 -1.359 1.00 95.44 173 ILE A N 1
ATOM 1385 C CA . ILE A 1 173 ? 0.925 -13.033 -1.458 1.00 95.44 173 ILE A CA 1
ATOM 1386 C C . ILE A 1 173 ? 0.172 -13.467 -2.721 1.00 95.44 173 ILE A C 1
ATOM 1388 O O . ILE A 1 173 ? 0.375 -14.597 -3.178 1.00 95.44 173 ILE A O 1
ATOM 1392 N N . THR A 1 174 ? -0.698 -12.616 -3.276 1.00 93.12 174 THR A N 1
ATOM 1393 C CA . THR A 1 174 ? -1.527 -12.954 -4.449 1.00 93.12 174 THR A CA 1
ATOM 1394 C C . THR A 1 174 ? -0.894 -12.530 -5.774 1.00 93.12 174 THR A C 1
ATOM 1396 O O . THR A 1 174 ? -1.136 -13.165 -6.806 1.00 93.12 174 THR A O 1
ATOM 1399 N N . THR A 1 175 ? -0.036 -11.506 -5.774 1.00 91.94 175 THR A N 1
ATOM 1400 C CA . THR A 1 175 ? 0.621 -11.039 -6.996 1.00 91.94 175 THR A CA 1
ATOM 1401 C C . THR A 1 175 ? 1.728 -11.997 -7.419 1.00 91.94 175 THR A C 1
ATOM 1403 O O . THR A 1 175 ? 2.703 -12.232 -6.710 1.00 91.94 175 THR A O 1
ATOM 1406 N N . ARG A 1 176 ? 1.622 -12.523 -8.641 1.00 90.00 176 ARG A N 1
ATOM 1407 C CA . ARG A 1 176 ? 2.677 -13.347 -9.243 1.00 90.00 176 ARG A CA 1
ATOM 1408 C C . ARG A 1 176 ? 3.779 -12.453 -9.810 1.00 90.00 176 ARG A C 1
ATOM 1410 O O . ARG A 1 176 ? 3.566 -11.807 -10.837 1.00 90.00 176 ARG A O 1
ATOM 1417 N N . LEU A 1 177 ? 4.936 -12.442 -9.151 1.00 91.25 177 LEU A N 1
ATOM 1418 C CA . LEU A 1 177 ? 6.166 -11.778 -9.595 1.00 91.25 177 LEU A CA 1
ATOM 1419 C C . LEU A 1 177 ? 7.295 -12.810 -9.792 1.00 91.25 177 LEU A C 1
ATOM 1421 O O . LEU A 1 177 ? 7.245 -13.880 -9.174 1.00 91.25 177 LEU A O 1
ATOM 1425 N N . PRO A 1 178 ? 8.315 -12.516 -10.625 1.00 89.94 178 PRO A N 1
ATOM 1426 C CA . PRO A 1 178 ? 9.527 -13.334 -10.716 1.00 89.94 178 PRO A CA 1
ATOM 1427 C C . PRO A 1 178 ? 10.225 -13.488 -9.358 1.00 89.94 178 PRO A C 1
ATOM 1429 O O . PRO A 1 178 ? 10.573 -14.600 -8.962 1.00 89.94 178 PRO A O 1
ATOM 1432 N N . CYS A 1 179 ? 10.345 -12.393 -8.599 1.00 86.31 179 CYS A N 1
ATOM 1433 C CA . CYS A 1 179 ? 10.837 -12.426 -7.227 1.00 86.31 179 CYS A CA 1
ATOM 1434 C C . CYS A 1 179 ? 9.782 -13.032 -6.285 1.00 86.31 179 CYS A C 1
ATOM 1436 O O . CYS A 1 179 ? 8.868 -12.351 -5.822 1.00 86.31 179 CYS A O 1
ATOM 1438 N N . ARG A 1 180 ? 9.910 -14.333 -5.994 1.00 91.56 180 ARG A N 1
ATOM 1439 C CA . ARG A 1 180 ? 9.014 -15.047 -5.061 1.00 91.56 180 ARG A CA 1
ATOM 1440 C C . ARG A 1 180 ? 9.408 -14.901 -3.593 1.00 91.56 180 ARG A C 1
ATOM 1442 O O . ARG A 1 180 ? 8.536 -14.981 -2.734 1.00 91.56 180 ARG A O 1
ATOM 1449 N N . LYS A 1 181 ? 10.685 -14.599 -3.321 1.00 94.00 181 LYS A N 1
ATOM 1450 C CA . LYS A 1 181 ? 11.249 -14.507 -1.965 1.00 94.00 181 LYS A CA 1
ATOM 1451 C C . LYS A 1 181 ? 10.445 -13.578 -1.047 1.00 94.00 181 LYS A C 1
ATOM 1453 O O . LYS A 1 181 ? 10.208 -13.932 0.100 1.00 94.00 181 LYS A O 1
ATOM 1458 N N . LEU A 1 182 ? 9.984 -12.426 -1.551 1.00 94.31 182 LEU A N 1
ATOM 1459 C CA . LEU A 1 182 ? 9.160 -11.493 -0.770 1.00 94.31 182 LEU A CA 1
ATOM 1460 C C . LEU A 1 182 ? 7.852 -12.148 -0.307 1.00 94.31 182 LEU A C 1
ATOM 1462 O O . LEU A 1 182 ? 7.510 -12.103 0.873 1.00 94.31 182 LEU A O 1
ATOM 1466 N N . ALA A 1 183 ? 7.131 -12.769 -1.241 1.00 95.56 183 ALA A N 1
ATOM 1467 C CA . ALA A 1 183 ? 5.877 -13.440 -0.936 1.00 95.56 183 ALA A CA 1
ATOM 1468 C C . ALA A 1 183 ? 6.091 -14.615 0.023 1.00 95.56 183 ALA A C 1
ATOM 1470 O O . ALA A 1 183 ? 5.267 -14.835 0.904 1.00 95.56 183 ALA A O 1
ATOM 1471 N N . ASP A 1 184 ? 7.203 -15.337 -0.112 1.00 96.38 184 ASP A N 1
ATOM 1472 C CA . ASP A 1 184 ? 7.539 -16.452 0.771 1.00 96.38 184 ASP A CA 1
ATOM 1473 C C . ASP A 1 184 ? 7.815 -15.978 2.205 1.00 96.38 184 ASP A C 1
ATOM 1475 O O . ASP A 1 184 ? 7.289 -16.575 3.141 1.00 96.38 184 ASP A O 1
ATOM 1479 N N . ILE A 1 185 ? 8.530 -14.861 2.398 1.00 96.62 185 ILE A N 1
ATOM 1480 C CA . ILE A 1 185 ? 8.730 -14.254 3.727 1.00 96.62 185 ILE A CA 1
ATOM 1481 C C . ILE A 1 185 ? 7.392 -13.891 4.366 1.00 96.62 185 ILE A C 1
ATOM 1483 O O . ILE A 1 185 ? 7.130 -14.287 5.501 1.00 96.62 185 ILE A O 1
ATOM 1487 N N . VAL A 1 186 ? 6.520 -13.184 3.642 1.00 96.69 186 VAL A N 1
ATOM 1488 C CA . VAL A 1 186 ? 5.211 -12.782 4.179 1.00 96.69 186 VAL A CA 1
ATOM 1489 C C . VAL A 1 186 ? 4.344 -14.005 4.496 1.00 96.69 186 VAL A C 1
ATOM 1491 O O . VAL A 1 186 ? 3.692 -14.030 5.536 1.00 96.69 186 VAL A O 1
ATOM 1494 N N . ARG A 1 187 ? 4.385 -15.061 3.670 1.00 96.88 187 ARG A N 1
ATOM 1495 C CA . ARG A 1 187 ? 3.638 -16.308 3.920 1.00 96.88 187 ARG A CA 1
ATOM 1496 C C . ARG A 1 187 ? 4.073 -17.050 5.181 1.00 96.88 187 ARG A C 1
ATOM 1498 O O . ARG A 1 187 ? 3.231 -17.705 5.782 1.00 96.88 187 ARG A O 1
ATOM 1505 N N . ARG A 1 188 ? 5.343 -16.947 5.594 1.00 97.12 188 ARG A N 1
ATOM 1506 C CA . ARG A 1 188 ? 5.824 -17.549 6.855 1.00 97.12 188 ARG A CA 1
ATOM 1507 C C . ARG A 1 188 ? 5.210 -16.904 8.101 1.00 97.12 188 ARG A C 1
ATOM 1509 O O . ARG A 1 188 ? 5.241 -17.504 9.167 1.00 97.12 188 ARG A O 1
ATOM 1516 N N . HIS A 1 189 ? 4.650 -15.702 7.979 1.00 97.56 189 HIS A N 1
ATOM 1517 C CA . HIS A 1 189 ? 4.012 -14.995 9.083 1.00 97.56 189 HIS A CA 1
ATOM 1518 C C . HIS A 1 189 ? 2.517 -15.329 9.121 1.00 97.56 189 HIS A C 1
ATOM 1520 O O . HIS A 1 189 ? 1.670 -14.547 8.684 1.00 97.56 189 HIS A O 1
ATOM 1526 N N . GLU A 1 190 ? 2.197 -16.516 9.641 1.00 96.75 190 GLU A N 1
ATOM 1527 C CA . GLU A 1 190 ? 0.842 -17.084 9.623 1.00 96.75 190 GLU A CA 1
ATOM 1528 C C . GLU A 1 190 ? -0.211 -16.170 10.260 1.00 96.75 190 GLU A C 1
ATOM 1530 O O . GLU A 1 190 ? -1.323 -16.076 9.746 1.00 96.75 190 GLU A O 1
ATOM 1535 N N . THR A 1 191 ? 0.138 -15.432 11.318 1.00 97.19 191 THR A N 1
ATOM 1536 C CA . THR A 1 191 ? -0.777 -14.492 11.987 1.00 97.19 191 THR A CA 1
ATOM 1537 C C . THR A 1 191 ? -1.212 -13.348 11.066 1.00 97.19 191 THR A C 1
ATOM 1539 O O . THR A 1 191 ? -2.397 -13.014 11.007 1.00 97.19 191 THR A O 1
ATOM 1542 N N . LEU A 1 192 ? -0.291 -12.788 10.274 1.00 97.94 192 LEU A N 1
ATOM 1543 C CA . LEU A 1 192 ? -0.597 -11.735 9.298 1.00 97.94 192 LEU A CA 1
ATOM 1544 C C . LEU A 1 192 ? -1.398 -12.279 8.114 1.00 97.94 192 LEU A C 1
ATOM 1546 O O . LEU A 1 192 ? -2.320 -11.620 7.632 1.00 97.94 192 LEU A O 1
ATOM 1550 N N . VAL A 1 193 ? -1.078 -13.494 7.660 1.00 97.62 193 VAL A N 1
ATOM 1551 C CA . VAL A 1 193 ? -1.843 -14.174 6.605 1.00 97.62 193 VAL A CA 1
ATOM 1552 C C . VAL A 1 193 ? -3.267 -14.473 7.080 1.00 97.62 193 VAL A C 1
ATOM 1554 O O . VAL A 1 193 ? -4.219 -14.250 6.332 1.00 97.62 193 VAL A O 1
ATOM 1557 N N . ALA A 1 194 ? -3.435 -14.921 8.325 1.00 97.44 194 ALA A N 1
ATOM 1558 C CA . ALA A 1 194 ? -4.736 -15.180 8.931 1.00 97.44 194 ALA A CA 1
ATOM 1559 C C . ALA A 1 194 ? -5.565 -13.896 9.065 1.00 97.44 194 ALA A C 1
ATOM 1561 O O . ALA A 1 194 ? -6.739 -13.897 8.696 1.00 97.44 194 ALA A O 1
ATOM 1562 N N . LEU A 1 195 ? -4.953 -12.788 9.506 1.00 97.81 195 LEU A N 1
ATOM 1563 C CA . LEU A 1 195 ? -5.590 -11.468 9.509 1.00 97.81 195 LEU A CA 1
ATOM 1564 C C . LEU A 1 195 ? -6.062 -11.077 8.106 1.00 97.81 195 LEU A C 1
ATOM 1566 O O . LEU A 1 195 ? -7.218 -10.690 7.927 1.00 97.81 195 LEU A O 1
ATOM 1570 N N . 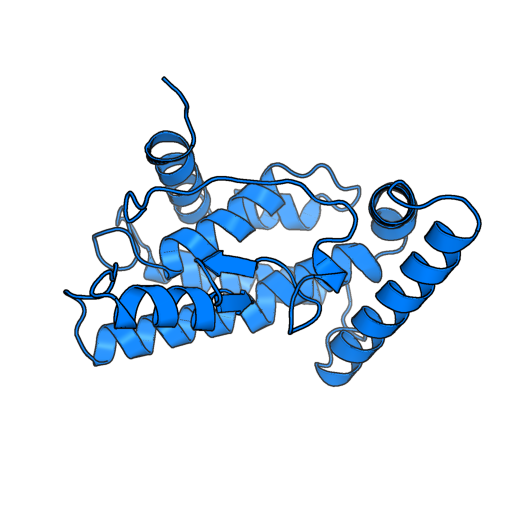ALA A 1 196 ? -5.186 -11.205 7.106 1.00 97.00 196 ALA A N 1
ATOM 1571 C CA . ALA A 1 196 ? -5.518 -10.824 5.743 1.00 97.00 196 ALA A CA 1
ATOM 1572 C C . ALA A 1 196 ? -6.665 -11.673 5.175 1.00 97.00 196 ALA A C 1
ATOM 1574 O O . ALA A 1 196 ? -7.589 -11.135 4.567 1.00 97.00 196 ALA A O 1
ATOM 1575 N N . LYS A 1 197 ? -6.647 -12.986 5.435 1.00 95.88 197 LYS A N 1
ATOM 1576 C CA . LYS A 1 197 ? -7.736 -13.892 5.067 1.00 95.88 197 LYS A CA 1
ATOM 1577 C C . LYS A 1 197 ? -9.042 -13.487 5.752 1.00 95.88 197 LYS A C 1
ATOM 1579 O O . LYS A 1 197 ? -10.042 -13.334 5.068 1.00 95.88 197 LYS A O 1
ATOM 1584 N N . ARG A 1 198 ? -9.041 -13.248 7.067 1.00 96.12 198 ARG A N 1
ATOM 1585 C CA . ARG A 1 198 ? -10.244 -12.837 7.815 1.00 96.12 198 ARG A CA 1
ATOM 1586 C C . ARG A 1 198 ? -10.884 -11.583 7.209 1.00 96.12 198 ARG A C 1
ATOM 1588 O O . ARG A 1 198 ? -12.097 -11.537 7.022 1.00 96.12 198 ARG A O 1
ATOM 1595 N N . ILE A 1 199 ? -10.067 -10.587 6.863 1.00 96.31 199 ILE A N 1
ATOM 1596 C CA . ILE A 1 199 ? -10.534 -9.334 6.252 1.00 96.31 199 ILE A CA 1
ATOM 1597 C C . ILE A 1 199 ? -11.099 -9.567 4.844 1.00 96.31 199 ILE A C 1
ATOM 1599 O O . ILE A 1 199 ? -12.158 -9.022 4.530 1.00 96.31 199 ILE A O 1
ATOM 1603 N N . ASP A 1 200 ? -10.443 -10.387 4.018 1.00 95.06 200 ASP A N 1
ATOM 1604 C CA . ASP A 1 200 ? -10.949 -10.778 2.693 1.00 95.06 200 ASP A CA 1
ATOM 1605 C C . ASP A 1 200 ? -12.335 -11.436 2.798 1.00 95.06 200 ASP A C 1
ATOM 1607 O O . ASP A 1 200 ? -13.290 -11.046 2.123 1.00 95.06 200 ASP A O 1
ATOM 1611 N N . GLU A 1 201 ? -12.472 -12.383 3.729 1.00 93.88 201 GLU A N 1
ATOM 1612 C CA . GLU A 1 201 ? -13.708 -13.133 3.943 1.00 93.88 201 GLU A CA 1
ATOM 1613 C C . GLU A 1 201 ? -14.855 -12.269 4.466 1.00 93.88 201 GLU A C 1
ATOM 1615 O O . GLU A 1 201 ? -15.999 -12.485 4.074 1.00 93.88 201 GLU A O 1
ATOM 1620 N N . GLN A 1 202 ? -14.561 -11.291 5.322 1.00 93.19 202 GLN A N 1
ATOM 1621 C CA . GLN A 1 202 ? -15.582 -10.460 5.953 1.00 93.19 202 GLN A CA 1
ATOM 1622 C C . GLN A 1 202 ? -16.010 -9.257 5.099 1.00 93.19 202 GLN A C 1
ATOM 1624 O O . GLN A 1 202 ? -17.153 -8.814 5.211 1.00 93.19 202 GLN A O 1
ATOM 1629 N N . TYR A 1 203 ? -15.111 -8.694 4.284 1.00 91.50 203 TYR A N 1
ATOM 1630 C CA . TYR A 1 203 ? -15.356 -7.413 3.606 1.00 91.50 203 TYR A CA 1
ATOM 1631 C C . TYR A 1 203 ? -15.311 -7.466 2.076 1.00 91.50 203 TYR A C 1
ATOM 1633 O O . TYR A 1 203 ? -15.797 -6.525 1.447 1.00 91.50 203 TYR A O 1
ATOM 1641 N N . PHE A 1 204 ? -14.733 -8.510 1.474 1.00 87.94 204 PHE A N 1
ATOM 1642 C CA . PHE A 1 204 ? -14.509 -8.573 0.023 1.00 87.94 204 PHE A CA 1
ATOM 1643 C C . PHE A 1 204 ? -15.158 -9.780 -0.657 1.00 87.94 204 PHE A C 1
ATOM 1645 O O . PHE A 1 204 ? -15.468 -9.694 -1.850 1.00 87.94 204 PHE A O 1
ATOM 1652 N N . LYS A 1 205 ? -15.444 -10.868 0.072 1.00 76.75 205 LYS A N 1
ATOM 1653 C CA . LYS A 1 205 ? -16.341 -11.915 -0.429 1.00 76.75 205 LYS A CA 1
ATOM 1654 C C . LYS A 1 205 ? -17.721 -11.306 -0.688 1.00 76.75 205 LYS A C 1
ATOM 1656 O O . LYS A 1 205 ? -18.423 -10.893 0.233 1.00 76.75 205 LYS A O 1
ATOM 1661 N N . ARG A 1 206 ? -18.092 -11.225 -1.967 1.00 51.88 206 ARG A N 1
ATOM 1662 C CA . ARG A 1 206 ? -19.475 -10.955 -2.372 1.00 51.88 206 ARG A CA 1
ATOM 1663 C C . ARG A 1 206 ? -20.340 -12.156 -1.953 1.00 51.88 206 ARG A C 1
ATOM 1665 O O . ARG A 1 206 ? -19.821 -13.274 -2.010 1.00 51.88 206 ARG A O 1
ATOM 1672 N N . PRO A 1 207 ? -21.593 -11.942 -1.518 1.00 42.56 207 PRO A N 1
ATOM 1673 C CA . PRO A 1 207 ? -22.554 -13.033 -1.377 1.00 42.56 207 PRO A CA 1
ATOM 1674 C C . PRO A 1 207 ? -22.766 -13.772 -2.704 1.00 42.56 207 PRO A C 1
ATOM 1676 O O . PRO A 1 207 ? -22.565 -13.146 -3.775 1.00 42.56 207 PRO A O 1
#